Protein AF-A0A832ASM4-F1 (afdb_monomer)

Solvent-accessible surface area (backbone atoms only — not comparable to full-atom values): 17277 Å² total; per-residue (Å²): 100,72,57,59,66,62,54,60,55,55,74,68,44,86,86,55,75,56,69,40,54,32,30,61,63,38,35,29,60,51,46,75,25,48,75,79,38,67,73,68,56,90,50,78,46,63,30,40,65,42,74,64,80,66,56,66,64,59,47,57,61,57,50,71,78,51,63,38,71,30,27,31,39,40,32,56,84,53,60,71,47,55,46,52,45,30,73,70,28,25,38,29,44,35,23,17,58,56,43,77,75,55,69,67,53,55,55,46,14,65,73,45,54,18,21,30,33,39,21,70,41,48,63,69,60,43,57,58,29,48,65,66,17,41,52,65,77,82,61,39,54,88,78,64,52,70,45,58,69,87,62,55,68,71,64,51,48,55,51,17,71,71,26,95,74,35,35,28,39,29,21,40,99,87,70,48,82,72,49,72,48,40,54,67,54,63,71,68,57,73,59,57,76,44,70,40,70,66,49,45,36,65,88,83,47,64,90,62,57,89,68,34,42,52,49,34,36,39,23,30,66,77,89,46,73,65,78,69,97,58,88,52,50,77,49,73,47,94,40,31,22,41,39,33,54,53,44,47,52,30,57,76,68,71,50,81,66,54,51,68,56,21,49,50,35,35,47,43,30,33,57,58,9,66,63,63,33,76,93,35,42,38,73,61,40,54,55,38,34,52,53,25,23,55,70,52,72,51,61,59,69,64,48,40,52,53,53,51,58,63,73,77,105

Sequence (313 aa):
MLDIARKSISAIIPDIFRKIKTKISLISKSLDGKILNDPSGDEEFLANVILGTMDANSFLEEIQNFDPRNVI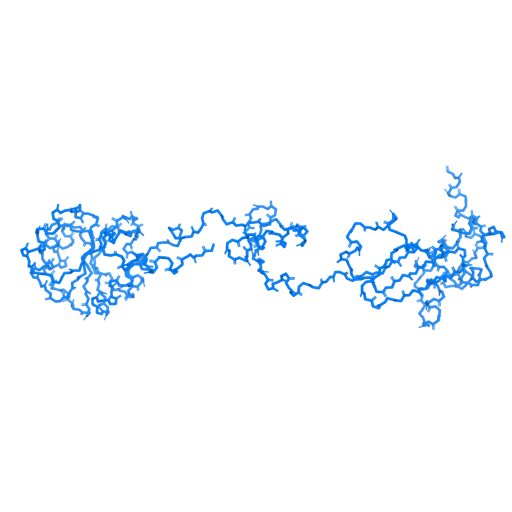LIVANRHDIQKKAVEIGIKCLIISNNAKPSKEIIDLAKKNQVAIILSLYGSFATAGLVEWSAPIFTIADKNPSVVQEGEFVKDITEKVYSSKNRAVIVLNPLGNIRGIITRTDIIKYSKRTVILIDHSDSVNAPEGIFDSEVLEIIDHHRLGDIKTSSLTRYRIEPFGATTTIIADELLTHNVTPDKKIALLLASGIIVNTLFLQPEKTSSYDIKMLEWLCSVANIDYQTFALQIKNIINT

Foldseek 3Di:
DFPVVVLVVVCPDPPPQLWFWFAPVLLCVLQVWDWLDALPPGDIATAGEEEPPDDLVVVVVVCVVDDQLRYEYEEEQPLSNLQVSLVSLHQEYEYECQRDHDPVSSVSNVVSNHIYIYGNHHRVVSSVSSSVRHDRVVRDDPDFAEDEPPDDLVVVCVSLVPGPQSKYFYAYPVRDTPGMDHPVNSVVDDFAEDEAFADQAPVPDDPCPQSHAYAEYQHADPHYDDDGPDDHHYHYDVALFSLLVVLVVCVVVVHDDALVSLLVSLLRLCVSQVNVDVVRHDPSSVVSNVVSCVNNVHDSNVVSVVSVVVVVD

Mean predicted aligned error: 9.13 Å

pLDDT: mean 91.28, std 8.78, range [49.53, 98.56]

Structure (mmCIF, N/CA/C/O backbone):
data_AF-A0A832ASM4-F1
#
_entry.id   AF-A0A832ASM4-F1
#
loop_
_atom_site.group_PDB
_atom_site.id
_atom_site.type_symbol
_atom_site.label_atom_id
_atom_site.label_alt_id
_atom_site.label_comp_id
_atom_site.label_asym_id
_atom_site.label_entity_id
_atom_site.label_seq_id
_atom_site.pdbx_PDB_ins_code
_atom_site.Cartn_x
_atom_site.Cartn_y
_atom_site.Cartn_z
_atom_site.occupancy
_atom_site.B_iso_or_equiv
_atom_site.auth_seq_id
_atom_site.auth_comp_id
_atom_site.auth_asym_id
_atom_site.auth_atom_id
_atom_site.pdbx_PDB_model_num
ATOM 1 N N . MET A 1 1 ? -0.577 1.574 12.029 1.00 54.62 1 MET A N 1
ATOM 2 C CA . MET A 1 1 ? -1.005 0.160 12.171 1.00 54.62 1 MET A CA 1
ATOM 3 C C . MET A 1 1 ? -1.530 -0.045 13.587 1.00 54.62 1 MET A C 1
ATOM 5 O O . MET A 1 1 ? -1.157 0.728 14.460 1.00 54.62 1 MET A O 1
ATOM 9 N N . LEU A 1 2 ? -2.440 -0.995 13.801 1.00 59.19 2 LEU A N 1
ATOM 10 C CA . LEU A 1 2 ? -3.100 -1.220 15.091 1.00 59.19 2 LEU A CA 1
ATOM 11 C C . LEU A 1 2 ? -2.244 -2.086 16.019 1.00 59.19 2 LEU A C 1
ATOM 13 O O . LEU A 1 2 ? -1.918 -3.214 15.665 1.00 59.19 2 LEU A O 1
ATOM 17 N N . ASP A 1 3 ? -1.942 -1.595 17.221 1.00 66.50 3 ASP A N 1
ATOM 18 C CA . ASP A 1 3 ? -1.272 -2.383 18.263 1.00 66.50 3 ASP A CA 1
ATOM 19 C C . ASP A 1 3 ? -2.307 -3.099 19.151 1.00 66.50 3 ASP A C 1
ATOM 21 O O . ASP A 1 3 ? -2.520 -2.790 20.327 1.00 66.50 3 ASP A O 1
ATOM 25 N N . ILE A 1 4 ? -3.018 -4.039 18.520 1.00 71.25 4 ILE A N 1
ATOM 26 C CA . ILE A 1 4 ? -4.065 -4.874 19.130 1.00 71.25 4 ILE A CA 1
ATOM 27 C C . ILE A 1 4 ? -3.496 -5.658 20.316 1.00 71.25 4 ILE A C 1
ATOM 29 O O . ILE A 1 4 ? -4.136 -5.745 21.359 1.00 71.25 4 ILE A O 1
ATOM 33 N N . ALA A 1 5 ? -2.277 -6.189 20.179 1.00 66.81 5 ALA A N 1
ATOM 34 C CA . ALA A 1 5 ? -1.618 -6.979 21.213 1.00 66.81 5 ALA A CA 1
ATOM 35 C C . ALA A 1 5 ? -1.365 -6.157 22.481 1.00 66.81 5 ALA A C 1
ATOM 37 O O . ALA A 1 5 ? -1.727 -6.590 23.575 1.00 66.81 5 ALA A O 1
ATOM 38 N N . ARG A 1 6 ? -0.820 -4.941 22.347 1.00 70.12 6 ARG A N 1
ATOM 39 C CA . ARG A 1 6 ? -0.628 -4.046 23.491 1.00 70.12 6 ARG A CA 1
ATOM 40 C C . ARG A 1 6 ? -1.949 -3.675 24.151 1.00 70.12 6 ARG A C 1
ATOM 42 O O . ARG A 1 6 ? -2.015 -3.681 25.378 1.00 70.12 6 ARG A O 1
ATOM 49 N N . LYS A 1 7 ? -3.002 -3.396 23.371 1.00 69.25 7 LYS A N 1
ATOM 50 C CA . LYS A 1 7 ? -4.337 -3.118 23.927 1.00 69.25 7 LYS A CA 1
ATOM 51 C C . LYS A 1 7 ? -4.873 -4.328 24.703 1.00 69.25 7 LYS A C 1
ATOM 53 O O . LYS A 1 7 ? -5.263 -4.156 25.856 1.00 69.25 7 LYS A O 1
ATOM 58 N N . SER A 1 8 ? -4.806 -5.533 24.137 1.00 68.12 8 SER A N 1
ATOM 59 C CA . SER A 1 8 ? -5.230 -6.774 24.803 1.00 68.12 8 SER A CA 1
ATOM 60 C C . SER A 1 8 ? -4.466 -7.041 26.102 1.00 68.12 8 SER A C 1
ATOM 62 O O . SER A 1 8 ? -5.080 -7.384 27.106 1.00 68.12 8 SER A O 1
ATOM 64 N N . ILE A 1 9 ? -3.144 -6.841 26.117 1.00 69.75 9 ILE A N 1
ATOM 65 C CA . ILE A 1 9 ? -2.315 -7.032 27.319 1.00 69.75 9 ILE A CA 1
ATOM 66 C C . ILE A 1 9 ? -2.630 -5.963 28.371 1.00 69.75 9 ILE A C 1
ATOM 68 O O . ILE A 1 9 ? -2.793 -6.286 29.545 1.00 69.75 9 ILE A O 1
ATOM 72 N N . SER A 1 10 ? -2.779 -4.698 27.962 1.00 63.47 10 SER A N 1
ATOM 73 C CA . SER A 1 10 ? -3.091 -3.596 28.882 1.00 63.47 10 SER A CA 1
ATOM 74 C C . SER A 1 10 ? -4.429 -3.771 29.607 1.00 63.47 10 SER A C 1
ATOM 76 O O . SER A 1 10 ? -4.556 -3.334 30.744 1.00 63.47 10 SER A O 1
ATOM 78 N N . ALA A 1 11 ? -5.399 -4.458 28.993 1.00 59.94 11 ALA A N 1
ATOM 79 C CA . ALA A 1 11 ? -6.714 -4.719 29.582 1.00 59.94 11 ALA A CA 1
ATOM 80 C C . ALA A 1 11 ? -6.700 -5.765 30.722 1.00 59.94 11 ALA A C 1
ATOM 82 O O . ALA A 1 11 ? -7.691 -5.913 31.447 1.00 59.94 11 ALA A O 1
ATOM 83 N N . ILE A 1 12 ? -5.593 -6.502 30.874 1.00 62.50 12 ILE A N 1
ATOM 84 C CA . ILE A 1 12 ? -5.402 -7.545 31.895 1.00 62.50 12 ILE A CA 1
ATOM 85 C C . ILE A 1 12 ? -4.632 -6.993 33.114 1.00 62.50 12 ILE A C 1
ATOM 87 O O . ILE A 1 12 ? -4.630 -7.625 34.167 1.00 62.50 12 ILE A O 1
ATOM 91 N N . ILE A 1 13 ? -4.013 -5.808 33.006 1.00 59.72 13 ILE A N 1
ATOM 92 C CA . ILE A 1 13 ? -3.219 -5.205 34.087 1.00 59.72 13 ILE A CA 1
ATOM 93 C C . ILE A 1 13 ? -4.159 -4.723 35.214 1.00 59.72 13 ILE A C 1
ATOM 95 O O . ILE A 1 13 ? -4.968 -3.829 34.962 1.00 59.72 13 ILE A O 1
ATOM 99 N N . PRO A 1 14 ? -4.056 -5.272 36.444 1.00 54.38 14 PRO A N 1
ATOM 100 C CA . PRO A 1 14 ? -5.037 -5.063 37.519 1.00 54.38 14 PRO A CA 1
ATOM 101 C C . PRO A 1 14 ? -5.216 -3.612 37.992 1.00 54.38 14 PRO A C 1
ATOM 103 O O . PRO A 1 14 ? -6.312 -3.245 38.402 1.00 54.38 14 PRO A O 1
ATOM 106 N N . ASP A 1 15 ? -4.169 -2.786 37.908 1.00 49.81 15 ASP A N 1
ATOM 107 C CA . ASP A 1 15 ? -4.140 -1.443 38.517 1.00 49.81 15 ASP A CA 1
ATOM 108 C C . ASP A 1 15 ? -4.535 -0.307 37.562 1.00 49.81 15 ASP A C 1
ATOM 110 O O . ASP A 1 15 ? -4.620 0.860 37.951 1.00 49.81 15 ASP A O 1
ATOM 114 N N . ILE A 1 16 ? -4.793 -0.627 36.293 1.00 49.53 16 ILE A N 1
ATOM 115 C CA . ILE A 1 16 ? -5.315 0.339 35.332 1.00 49.53 16 ILE A CA 1
ATOM 116 C C . ILE A 1 16 ? -6.822 0.135 35.313 1.00 49.53 16 ILE A C 1
ATOM 118 O O . ILE A 1 16 ? -7.324 -0.740 34.609 1.00 49.53 16 ILE A O 1
ATOM 122 N N . PHE A 1 17 ? -7.548 0.940 36.094 1.00 52.94 17 PHE A N 1
ATOM 123 C CA . PHE A 1 17 ? -8.999 1.073 35.959 1.00 52.94 17 PHE A CA 1
ATOM 124 C C . PHE A 1 17 ? -9.378 1.017 34.476 1.00 52.94 17 PHE A C 1
ATOM 126 O O . PHE A 1 17 ? -8.809 1.767 33.675 1.00 52.94 17 PHE A O 1
ATOM 133 N N . ARG A 1 18 ? -10.297 0.110 34.117 1.00 68.94 18 ARG A N 1
ATOM 134 C CA . ARG A 1 18 ? -10.734 -0.169 32.739 1.00 68.94 18 ARG A CA 1
ATOM 135 C C . ARG A 1 18 ? -11.488 1.021 32.159 1.00 68.94 18 ARG A C 1
ATOM 137 O O . ARG A 1 18 ? -12.715 1.030 32.073 1.00 68.94 18 ARG A O 1
ATOM 144 N N . LYS A 1 19 ? -10.720 2.061 31.837 1.00 83.00 19 LYS A N 1
ATOM 145 C CA . LYS A 1 19 ? -11.167 3.295 31.216 1.00 83.00 19 LYS A CA 1
ATOM 146 C C . LYS A 1 19 ? -11.187 3.095 29.715 1.00 83.00 19 LYS A C 1
ATOM 148 O O . LYS A 1 19 ? -10.136 2.985 29.082 1.00 83.00 19 LYS A O 1
ATOM 153 N N . ILE A 1 20 ? -12.382 3.076 29.141 1.00 88.25 20 ILE A N 1
ATOM 154 C CA . ILE A 1 20 ? -12.568 2.955 27.696 1.00 88.25 20 ILE A CA 1
ATOM 155 C C . ILE A 1 20 ? -13.325 4.163 27.168 1.00 88.25 20 ILE A C 1
ATOM 157 O O . ILE A 1 20 ? -14.354 4.552 27.708 1.00 88.25 20 ILE A O 1
ATOM 161 N N . LYS A 1 21 ? -12.817 4.781 26.102 1.00 91.12 21 LYS A N 1
ATOM 162 C CA . LYS A 1 21 ? -13.584 5.789 25.369 1.00 91.12 21 LYS A CA 1
ATOM 163 C C . LYS A 1 21 ? -14.513 5.052 24.410 1.00 91.12 21 LYS A C 1
ATOM 165 O O . LYS A 1 21 ? -14.013 4.292 23.590 1.00 91.12 21 LYS A O 1
ATOM 170 N N . THR A 1 22 ? -15.825 5.231 24.523 1.00 93.69 22 THR A N 1
ATOM 171 C CA . THR A 1 22 ? -16.811 4.448 23.757 1.00 93.69 22 THR A CA 1
ATOM 172 C C . THR A 1 22 ? -18.157 5.174 23.621 1.00 93.69 22 THR A C 1
ATOM 174 O O . THR A 1 22 ? -18.302 6.306 24.081 1.00 93.69 22 THR A O 1
ATOM 177 N N . LYS A 1 23 ? -19.124 4.521 22.965 1.00 94.88 23 LYS A N 1
ATOM 178 C CA . LYS A 1 23 ? -20.531 4.919 22.812 1.00 94.88 23 LYS A CA 1
ATOM 179 C C . LYS A 1 23 ? -21.439 3.729 23.128 1.00 94.88 23 LYS A C 1
ATOM 181 O O . LYS A 1 23 ? -21.046 2.583 22.904 1.00 94.88 23 LYS A O 1
ATOM 186 N N . ILE A 1 24 ? -22.677 3.983 23.557 1.00 95.62 24 ILE A N 1
ATOM 187 C CA . ILE A 1 24 ? -23.677 2.922 23.802 1.00 95.62 24 ILE A CA 1
ATOM 188 C C . ILE A 1 24 ? -23.917 2.083 22.537 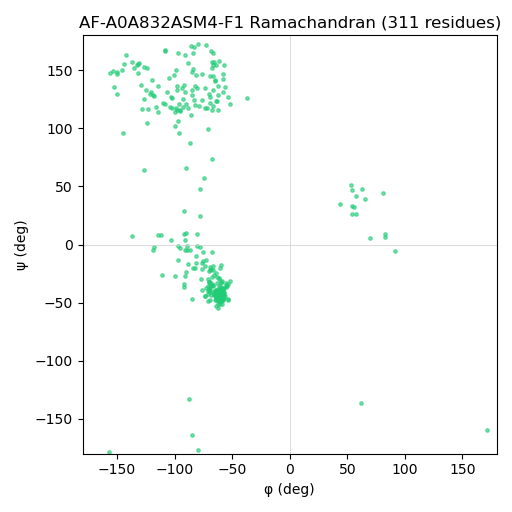1.00 95.62 24 ILE A C 1
ATOM 190 O O . ILE A 1 24 ? -23.937 0.853 22.605 1.00 95.62 24 ILE A O 1
ATOM 194 N N . SER A 1 25 ? -23.989 2.736 21.373 1.00 95.06 25 SER A N 1
ATOM 195 C CA . SER A 1 25 ? -24.128 2.098 20.058 1.00 95.06 25 SER A CA 1
ATOM 196 C C . SER A 1 25 ? -22.992 1.111 19.747 1.00 95.06 25 SER A C 1
ATOM 198 O O . SER A 1 25 ? -23.246 -0.011 19.301 1.00 95.06 25 SER A O 1
ATOM 200 N N . LEU A 1 26 ? -21.741 1.486 20.035 1.00 94.94 26 LEU A N 1
ATOM 201 C CA . LEU A 1 26 ? -20.568 0.630 19.832 1.00 94.94 26 LEU A CA 1
ATOM 202 C C . LEU A 1 26 ? -20.541 -0.544 20.808 1.00 94.94 26 LEU A C 1
ATOM 204 O O . LEU A 1 26 ? -20.259 -1.661 20.390 1.00 94.94 26 LEU A O 1
ATOM 208 N N . ILE A 1 27 ? -20.886 -0.318 22.079 1.00 95.44 27 ILE A N 1
ATOM 209 C CA . ILE A 1 27 ? -20.988 -1.396 23.072 1.00 95.44 27 ILE A CA 1
ATOM 210 C C . ILE A 1 27 ? -22.040 -2.416 22.640 1.00 95.44 27 ILE A C 1
ATOM 212 O O . ILE A 1 27 ? -21.771 -3.615 22.622 1.00 95.44 27 ILE A O 1
ATOM 216 N N . SER A 1 28 ? -23.227 -1.941 22.257 1.00 95.69 28 SER A N 1
ATOM 217 C CA . SER A 1 28 ? -24.306 -2.805 21.788 1.00 95.69 28 SER A CA 1
ATOM 218 C C . SER A 1 28 ? -23.872 -3.621 20.574 1.00 95.69 28 SER A C 1
ATOM 220 O O . SER A 1 28 ? -24.148 -4.815 20.525 1.00 95.69 28 SER A O 1
ATOM 222 N N . LYS A 1 29 ? -23.151 -3.008 19.627 1.00 95.19 29 LYS A N 1
ATOM 223 C CA . LYS A 1 29 ? -22.621 -3.696 18.447 1.00 95.19 29 LYS A CA 1
ATOM 224 C C . LYS A 1 29 ? -21.568 -4.747 18.808 1.00 95.19 29 LYS A C 1
ATOM 226 O O . LYS A 1 29 ? -21.624 -5.844 18.274 1.00 95.19 29 LYS A O 1
ATOM 231 N N . SER A 1 30 ? -20.643 -4.445 19.720 1.00 93.81 30 SER A N 1
ATOM 232 C CA . SER A 1 30 ? -19.622 -5.407 20.166 1.00 93.81 30 SER A CA 1
ATOM 233 C C . SER A 1 30 ? -20.207 -6.605 20.914 1.00 93.81 30 SER A C 1
ATOM 235 O O . SER A 1 30 ? -19.591 -7.665 20.949 1.00 93.81 30 SER A O 1
ATOM 237 N N . LEU A 1 31 ? -21.375 -6.435 21.533 1.00 94.94 31 LEU A N 1
ATOM 238 C CA . LEU A 1 31 ? -22.057 -7.471 22.305 1.00 94.94 31 LEU A CA 1
ATOM 239 C C . LEU A 1 31 ? -23.143 -8.214 21.526 1.00 94.94 31 LEU A C 1
ATOM 241 O O . LEU A 1 31 ? -23.810 -9.055 22.128 1.00 94.94 31 LEU A O 1
ATOM 245 N N . ASP A 1 32 ? -23.397 -7.856 20.262 1.00 93.75 32 ASP A N 1
ATOM 246 C CA . ASP A 1 32 ? -24.645 -8.211 19.564 1.00 93.75 32 ASP A CA 1
ATOM 247 C C . ASP A 1 32 ? -25.879 -8.002 20.471 1.00 93.75 32 ASP A C 1
ATOM 249 O O . ASP A 1 32 ? -26.838 -8.777 20.496 1.00 93.75 32 ASP A O 1
ATOM 253 N N . GLY A 1 33 ? -25.798 -6.967 21.310 1.00 94.31 33 GLY A N 1
ATOM 254 C CA . GLY A 1 33 ? -26.697 -6.729 22.422 1.00 94.31 33 GLY A CA 1
ATOM 255 C C . GLY A 1 33 ? -27.960 -6.015 21.972 1.00 94.31 33 GLY A C 1
ATOM 256 O O . GLY A 1 33 ? -27.953 -5.224 21.027 1.00 94.31 33 GLY A O 1
ATOM 257 N N . LYS A 1 34 ? -29.059 -6.252 22.688 1.00 96.81 34 LYS A N 1
ATOM 258 C CA . LYS A 1 34 ? -30.308 -5.518 22.484 1.00 96.81 34 LYS A CA 1
ATOM 259 C C . LYS A 1 34 ? -30.364 -4.319 23.423 1.00 96.81 34 LYS A C 1
ATOM 261 O O . LYS A 1 34 ? -30.434 -4.491 24.639 1.00 96.81 34 LYS A O 1
ATOM 266 N N . ILE A 1 35 ? -30.420 -3.116 22.862 1.00 96.94 35 ILE A N 1
ATOM 267 C CA . ILE A 1 35 ? -30.701 -1.895 23.624 1.00 96.94 35 ILE A CA 1
ATOM 268 C C . ILE A 1 35 ? -32.163 -1.927 24.085 1.00 96.94 35 ILE A C 1
ATOM 270 O O . ILE A 1 35 ? -33.082 -2.049 23.273 1.00 96.94 35 ILE A O 1
ATOM 274 N N . LEU A 1 36 ? -32.381 -1.845 25.396 1.00 96.25 36 LEU A N 1
ATOM 275 C CA . LEU A 1 36 ? -33.712 -1.751 26.008 1.00 96.25 36 LEU A CA 1
ATOM 276 C C . LEU A 1 36 ? -34.067 -0.309 26.386 1.00 96.25 36 LEU A C 1
ATOM 278 O O . LEU A 1 36 ? -35.246 0.041 26.421 1.00 96.25 36 LEU A O 1
ATOM 282 N N . ASN A 1 37 ? -33.051 0.510 26.657 1.00 95.81 37 ASN A N 1
ATOM 283 C CA . ASN A 1 37 ? -33.158 1.947 26.874 1.00 95.81 37 ASN A CA 1
ATOM 284 C C . ASN A 1 37 ? -31.833 2.605 26.470 1.00 95.81 37 ASN A C 1
ATOM 286 O O . ASN A 1 37 ? -30.779 2.099 26.847 1.00 95.81 37 ASN A O 1
ATOM 290 N N . ASP A 1 38 ? -31.874 3.716 25.742 1.00 93.88 38 ASP A N 1
ATOM 291 C CA . ASP A 1 38 ? -30.690 4.533 25.457 1.00 93.88 38 ASP A CA 1
ATOM 292 C C . ASP A 1 38 ? -31.083 6.016 25.423 1.00 93.88 38 ASP A C 1
ATOM 294 O O . ASP A 1 38 ? -31.578 6.506 24.408 1.00 93.88 38 ASP A O 1
ATOM 298 N N . PRO A 1 39 ? -30.905 6.727 26.545 1.00 88.88 39 PRO A N 1
ATOM 299 C CA . PRO A 1 39 ? -31.175 8.156 26.629 1.00 88.88 39 PRO A CA 1
ATOM 300 C C . PRO A 1 39 ? -30.026 9.015 26.088 1.00 88.88 39 PRO A C 1
ATOM 302 O O . PRO A 1 39 ? -30.215 10.205 25.859 1.00 88.88 39 PRO A O 1
ATOM 305 N N . SER A 1 40 ? -28.830 8.438 25.918 1.00 79.75 40 SER A N 1
ATOM 306 C CA . SER A 1 40 ? -27.618 9.173 25.531 1.00 79.75 40 SER A CA 1
ATOM 307 C C . SER A 1 40 ? -27.428 9.236 24.013 1.00 79.75 40 SER A C 1
ATOM 309 O O . SER A 1 40 ? -26.750 10.133 23.516 1.00 79.75 40 SER A O 1
ATOM 311 N N . GLY A 1 41 ? -28.011 8.297 23.267 1.00 83.31 41 GLY A N 1
ATOM 312 C CA . GLY A 1 41 ? -27.842 8.213 21.821 1.00 83.31 41 GLY A CA 1
ATOM 313 C C . GLY A 1 41 ? -26.379 7.977 21.434 1.00 83.31 41 GLY A C 1
ATOM 314 O O . GLY A 1 41 ? -25.678 7.165 22.039 1.00 83.31 41 GLY A O 1
ATOM 315 N N . ASP A 1 42 ? -25.891 8.698 20.420 1.00 82.19 42 ASP A N 1
ATOM 316 C CA . ASP A 1 42 ? -24.558 8.471 19.837 1.00 82.19 42 ASP A CA 1
ATOM 317 C C . ASP A 1 42 ? -23.432 9.326 20.470 1.00 82.19 42 ASP A C 1
ATOM 319 O O . ASP A 1 42 ? -22.441 9.663 19.814 1.00 82.19 42 ASP A O 1
ATOM 323 N N . GLU A 1 43 ? -23.577 9.684 21.749 1.00 91.62 43 GLU A N 1
ATOM 324 C CA . GLU A 1 43 ? -22.596 10.450 22.533 1.00 91.62 43 GLU A CA 1
ATOM 325 C C . GLU A 1 43 ? -21.368 9.600 22.929 1.00 91.62 43 GLU A C 1
ATOM 327 O O . GLU A 1 43 ? -21.498 8.470 23.408 1.00 91.62 43 GLU A O 1
ATOM 332 N N . GLU A 1 44 ? -20.158 10.155 22.764 1.00 92.81 44 GLU A N 1
ATOM 333 C CA . GLU A 1 44 ? -18.917 9.548 23.272 1.00 92.81 44 GLU A CA 1
ATOM 334 C C . GLU A 1 44 ? -18.701 9.860 24.753 1.00 92.81 44 GLU A C 1
ATOM 336 O O . GLU A 1 44 ? -18.796 11.010 25.171 1.00 92.81 44 GLU A O 1
ATOM 341 N N . PHE A 1 45 ? -18.290 8.860 25.530 1.00 93.19 45 PHE A N 1
ATOM 342 C CA . PHE A 1 45 ? -17.929 9.040 26.935 1.00 93.19 45 PHE A CA 1
ATOM 343 C C . PHE A 1 45 ? -16.733 8.170 27.331 1.00 93.19 45 PHE A C 1
ATOM 345 O O . PHE A 1 45 ? -16.354 7.232 26.624 1.00 93.19 45 PHE A O 1
ATOM 352 N N . LEU A 1 46 ? -16.114 8.511 28.464 1.00 92.06 46 LEU A N 1
ATOM 353 C CA . LEU A 1 46 ? -15.041 7.729 29.070 1.00 92.06 46 LEU A CA 1
ATOM 354 C C . LEU A 1 46 ? -15.641 6.837 30.157 1.00 92.06 46 LEU A C 1
ATOM 356 O O . LEU A 1 46 ? -16.015 7.321 31.219 1.00 92.06 46 LEU A O 1
ATOM 360 N N . ALA A 1 47 ? -15.740 5.545 29.884 1.00 91.88 47 ALA A N 1
ATOM 361 C CA . ALA A 1 47 ? -16.385 4.580 30.752 1.00 91.88 47 ALA A CA 1
ATOM 362 C C . ALA A 1 47 ? -15.408 3.927 31.730 1.00 91.88 47 ALA A C 1
ATOM 364 O O . ALA A 1 47 ? -14.348 3.489 31.302 1.00 91.88 47 ALA A O 1
ATOM 365 N N . ASN A 1 48 ? -15.801 3.769 32.990 1.00 91.06 48 ASN A N 1
ATOM 366 C CA . ASN A 1 48 ? -15.211 2.849 33.956 1.00 91.06 48 ASN A CA 1
ATOM 367 C C . ASN A 1 48 ? -16.086 1.591 33.994 1.00 91.06 48 ASN A C 1
ATOM 369 O O . ASN A 1 48 ? -17.273 1.673 34.320 1.00 91.06 48 ASN A O 1
ATOM 373 N N . VAL A 1 49 ? -15.519 0.443 33.630 1.00 91.31 49 VAL A N 1
ATOM 374 C CA . VAL A 1 49 ? -16.254 -0.829 33.594 1.00 91.31 49 VAL A CA 1
ATOM 375 C C . VAL A 1 49 ? -16.158 -1.535 34.946 1.00 91.31 49 VAL A C 1
ATOM 377 O O . VAL A 1 49 ? -15.061 -1.880 35.380 1.00 91.31 49 VAL A O 1
ATOM 380 N N . ILE A 1 50 ? -17.306 -1.796 35.574 1.00 90.88 50 ILE A N 1
ATOM 381 C CA . ILE A 1 50 ? -17.438 -2.508 36.852 1.00 90.88 50 ILE A CA 1
ATOM 382 C C . ILE A 1 50 ? -18.177 -3.832 36.623 1.00 90.88 50 ILE A C 1
ATOM 384 O O . ILE A 1 50 ? -19.185 -3.897 35.913 1.00 90.88 50 ILE A O 1
ATOM 388 N N . LEU A 1 51 ? -17.679 -4.905 37.238 1.00 91.19 51 LEU A N 1
ATOM 389 C CA . LEU A 1 51 ? -18.342 -6.208 37.272 1.00 91.19 51 LEU A CA 1
ATOM 390 C C . LEU A 1 51 ? -19.140 -6.336 38.575 1.00 91.19 51 LEU A C 1
ATOM 392 O O . LEU A 1 51 ? -18.568 -6.295 39.658 1.00 91.19 51 LEU A O 1
ATOM 396 N N . GLY A 1 52 ? -20.453 -6.547 38.481 1.00 90.62 52 GLY A N 1
ATOM 397 C CA . GLY A 1 52 ? -21.353 -6.719 39.628 1.00 90.62 52 GLY A CA 1
ATOM 398 C C . GLY A 1 52 ? -21.218 -8.085 40.310 1.00 90.62 52 GLY A C 1
ATOM 399 O O . GLY A 1 52 ? -22.188 -8.842 40.370 1.00 90.62 52 GLY A O 1
ATOM 400 N N . THR A 1 53 ? -20.013 -8.431 40.770 1.00 87.88 53 THR A N 1
ATOM 401 C CA . THR A 1 53 ? -19.696 -9.707 41.439 1.00 87.88 53 THR A CA 1
ATOM 402 C C . THR A 1 53 ? -19.843 -9.644 42.957 1.00 87.88 53 THR A C 1
ATOM 404 O O . THR A 1 53 ? -20.120 -10.667 43.576 1.00 87.88 53 THR A O 1
ATOM 407 N N . MET A 1 54 ? -19.675 -8.463 43.554 1.00 87.75 54 MET A N 1
ATOM 408 C CA . MET A 1 54 ? -19.807 -8.226 44.999 1.00 87.75 54 MET A CA 1
ATOM 409 C C . MET A 1 54 ? -21.256 -8.015 45.430 1.00 87.75 54 MET A C 1
ATOM 411 O O . MET A 1 54 ? -22.134 -7.899 44.581 1.00 87.75 54 MET A O 1
ATOM 415 N N . ASP A 1 55 ? -21.548 -7.991 46.732 1.00 91.94 55 ASP A N 1
ATOM 416 C CA . ASP A 1 55 ? -22.894 -7.696 47.222 1.00 91.94 55 ASP A CA 1
ATOM 417 C C . ASP A 1 55 ? -23.296 -6.217 47.075 1.00 91.94 55 ASP A C 1
ATOM 419 O O . ASP A 1 55 ? -22.510 -5.352 46.694 1.00 91.94 55 ASP A O 1
ATOM 423 N N . ALA A 1 56 ? -24.569 -5.931 47.344 1.00 90.62 56 ALA A N 1
ATOM 424 C CA . ALA A 1 56 ? -25.154 -4.623 47.103 1.00 90.62 56 ALA A CA 1
ATOM 425 C C . ALA A 1 56 ? -24.624 -3.516 48.030 1.00 90.62 56 ALA A C 1
ATOM 427 O O . ALA A 1 56 ? -24.851 -2.350 47.713 1.00 90.62 56 ALA A O 1
ATOM 428 N N . ASN A 1 57 ? -24.017 -3.834 49.178 1.00 90.88 57 ASN A N 1
ATOM 429 C CA . ASN A 1 57 ? -23.412 -2.833 50.059 1.00 90.88 57 ASN A CA 1
ATOM 430 C C . ASN A 1 57 ? -21.988 -2.530 49.601 1.00 90.88 57 ASN A C 1
ATOM 432 O O . ASN A 1 57 ? -21.673 -1.365 49.382 1.00 90.88 57 ASN A O 1
ATOM 436 N N . SER A 1 58 ? -21.189 -3.561 49.317 1.00 89.88 58 SER A N 1
ATOM 437 C CA . SER A 1 58 ? -19.854 -3.370 48.738 1.00 89.88 58 SER A CA 1
ATOM 438 C C . SER A 1 58 ? -19.897 -2.627 47.400 1.00 89.88 58 SER A C 1
ATOM 440 O O . SER A 1 58 ? -19.073 -1.750 47.168 1.00 89.88 58 SER A O 1
ATOM 442 N N . PHE A 1 59 ? -20.902 -2.882 46.551 1.00 90.62 59 PHE A N 1
ATOM 443 C CA . PHE A 1 59 ? -21.075 -2.126 45.304 1.00 90.62 59 PHE A CA 1
ATOM 444 C C . PHE A 1 59 ? -21.308 -0.624 45.551 1.00 90.62 59 PHE A C 1
ATOM 446 O O . PHE A 1 59 ? -20.798 0.208 44.803 1.00 90.62 59 PHE A O 1
ATOM 453 N N . LEU A 1 60 ? -22.063 -0.265 46.598 1.00 89.94 60 LEU A N 1
ATOM 454 C CA . LEU A 1 60 ? -22.295 1.138 46.961 1.00 89.94 60 LEU A CA 1
ATOM 455 C C . LEU A 1 60 ? -21.025 1.824 47.466 1.00 89.94 60 LEU A C 1
ATOM 457 O O . LEU A 1 60 ? -20.858 3.015 47.229 1.00 89.94 60 LEU A O 1
ATOM 461 N N . GLU A 1 61 ? -20.155 1.098 48.161 1.00 90.19 61 GLU A N 1
ATOM 462 C CA . GLU A 1 61 ? -18.853 1.611 48.591 1.00 90.19 61 GLU A CA 1
ATOM 463 C C . GLU A 1 61 ? -17.901 1.766 47.397 1.00 90.19 61 GLU A C 1
ATOM 465 O O . GLU A 1 61 ? -17.236 2.791 47.260 1.00 90.19 61 GLU A O 1
ATOM 470 N N . GLU A 1 62 ? -17.872 0.792 46.483 1.00 87.50 62 GLU A N 1
ATOM 471 C CA . GLU A 1 62 ? -17.006 0.832 45.302 1.00 87.50 62 GLU A CA 1
ATOM 472 C C . GLU A 1 62 ? -17.374 1.987 44.362 1.00 87.50 62 GLU A C 1
ATOM 474 O O . GLU A 1 62 ? -16.497 2.747 43.939 1.00 87.50 62 GLU A O 1
ATOM 479 N N . ILE A 1 63 ? -18.668 2.157 44.060 1.00 89.56 63 ILE A N 1
ATOM 480 C CA . ILE A 1 63 ? -19.135 3.158 43.094 1.00 89.56 63 ILE A CA 1
ATOM 481 C C . ILE A 1 63 ? -18.901 4.602 43.558 1.00 89.56 63 ILE A C 1
ATOM 483 O O . ILE A 1 63 ? -18.791 5.488 42.713 1.00 89.56 63 ILE A O 1
ATOM 487 N N . GLN A 1 64 ? -18.752 4.851 44.866 1.00 89.62 64 GLN A N 1
ATOM 488 C CA . GLN A 1 64 ? -18.418 6.178 45.408 1.00 89.62 64 GLN A CA 1
ATOM 489 C C . GLN A 1 64 ? -17.068 6.709 44.909 1.00 89.62 64 GLN A C 1
ATOM 491 O O . GLN A 1 64 ? -16.843 7.918 44.915 1.00 89.62 64 GLN A O 1
ATOM 496 N N . ASN A 1 65 ? -16.185 5.830 44.429 1.00 88.94 65 ASN A N 1
ATOM 497 C CA . ASN A 1 65 ? -14.886 6.213 43.879 1.00 88.94 65 ASN A CA 1
ATOM 498 C C . ASN A 1 65 ? -14.959 6.716 42.423 1.00 88.94 65 ASN A C 1
ATOM 500 O O . ASN A 1 65 ? -13.934 7.090 41.849 1.00 88.94 65 ASN A O 1
ATOM 504 N N . PHE A 1 66 ? -16.144 6.726 41.804 1.00 90.38 66 PHE A N 1
ATOM 505 C CA . PHE A 1 66 ? -16.337 7.070 40.396 1.00 90.38 66 PHE A CA 1
ATOM 506 C C . PHE A 1 66 ? -17.471 8.085 40.206 1.00 90.38 66 PHE A C 1
ATOM 508 O O . PHE A 1 66 ? -18.409 8.145 40.993 1.00 90.38 66 PHE A O 1
ATOM 515 N N . ASP A 1 67 ? -17.430 8.856 39.113 1.00 93.38 67 ASP A N 1
ATOM 516 C CA . ASP A 1 67 ? -18.613 9.591 38.638 1.00 93.38 67 ASP A CA 1
ATOM 517 C C . ASP A 1 67 ? -19.591 8.581 38.010 1.00 93.38 67 ASP A C 1
ATOM 519 O O . ASP A 1 67 ? -19.230 7.974 36.991 1.00 93.38 67 ASP A O 1
ATOM 523 N N . PRO A 1 68 ? -20.814 8.396 38.548 1.00 93.94 68 PRO A N 1
ATOM 524 C CA . PRO A 1 68 ? -21.782 7.436 38.018 1.00 93.94 68 PRO A CA 1
ATOM 525 C C . PRO A 1 68 ? -22.068 7.610 36.525 1.00 93.94 68 PRO A C 1
ATOM 527 O O . PRO A 1 68 ? -22.213 6.627 35.796 1.00 93.94 68 PRO A O 1
ATOM 530 N N . ARG A 1 69 ? -22.041 8.850 36.024 1.00 93.44 69 ARG A N 1
ATOM 531 C CA . ARG A 1 69 ? -22.294 9.171 34.607 1.00 93.44 69 ARG A CA 1
ATOM 532 C C . ARG A 1 69 ? -21.211 8.647 33.663 1.00 93.44 69 ARG A C 1
ATOM 534 O O . ARG A 1 69 ? -21.374 8.719 32.450 1.00 93.44 69 ARG A O 1
ATOM 541 N N . ASN A 1 70 ? -20.130 8.105 34.215 1.00 93.81 70 ASN A N 1
ATOM 542 C CA . ASN A 1 70 ? -19.046 7.442 33.507 1.00 93.81 70 ASN A CA 1
ATOM 543 C C . ASN A 1 70 ? -18.965 5.944 33.840 1.00 93.81 70 ASN A C 1
ATOM 545 O O . ASN A 1 70 ? -17.992 5.306 33.465 1.00 93.81 70 ASN A O 1
ATOM 549 N N . VAL A 1 71 ? -19.923 5.356 34.560 1.00 94.56 71 VAL A N 1
ATOM 550 C CA . VAL A 1 71 ? -19.870 3.942 34.970 1.00 94.56 71 VAL A CA 1
ATOM 551 C C . VAL A 1 71 ? -20.679 3.058 34.025 1.00 94.56 71 VAL A C 1
ATOM 553 O O . VAL A 1 71 ? -21.837 3.341 33.712 1.00 94.56 71 VAL A O 1
ATOM 556 N N . ILE A 1 72 ? -20.066 1.948 33.614 1.00 95.50 72 ILE A N 1
ATOM 557 C CA . ILE A 1 72 ? -20.743 0.807 33.000 1.00 95.50 72 ILE A CA 1
ATOM 558 C C . ILE A 1 72 ? -20.745 -0.326 34.017 1.00 95.50 72 ILE A C 1
ATOM 560 O O . ILE A 1 72 ? -19.679 -0.791 34.417 1.00 95.50 72 ILE A O 1
ATOM 564 N N . LEU A 1 73 ? -21.925 -0.808 34.394 1.00 95.94 73 LEU A N 1
ATOM 565 C CA . LEU A 1 73 ? -22.057 -1.978 35.255 1.00 95.94 73 LEU A CA 1
ATOM 566 C C . LEU A 1 73 ? -22.459 -3.200 34.431 1.00 95.94 73 LEU A C 1
ATOM 568 O O . LEU A 1 73 ? -23.481 -3.174 33.751 1.00 95.94 73 LEU A O 1
ATOM 572 N N . ILE A 1 74 ? -21.706 -4.291 34.554 1.00 96.06 74 ILE A N 1
ATOM 573 C CA . ILE A 1 74 ? -22.055 -5.595 33.980 1.00 96.06 74 ILE A CA 1
ATOM 574 C C . ILE A 1 74 ? -22.559 -6.504 35.098 1.00 96.06 74 ILE A C 1
ATOM 576 O O . ILE A 1 74 ? -21.810 -6.841 36.016 1.00 96.06 74 ILE A O 1
ATOM 580 N N . VAL A 1 75 ? -23.812 -6.946 35.017 1.00 95.81 75 VAL A N 1
ATOM 581 C CA . VAL A 1 75 ? -24.435 -7.799 36.040 1.00 95.81 75 VAL A CA 1
ATOM 582 C C . VAL A 1 75 ? -25.409 -8.793 35.406 1.00 95.81 75 VAL A C 1
ATOM 584 O O . VAL A 1 75 ? -25.990 -8.516 34.367 1.00 95.81 75 VAL A O 1
ATOM 587 N N . ALA A 1 76 ? -25.587 -9.971 36.006 1.00 94.62 76 ALA A N 1
ATOM 588 C CA . ALA A 1 76 ? -26.589 -10.944 35.563 1.00 94.62 76 ALA A CA 1
ATOM 589 C C . ALA A 1 76 ? -27.946 -10.660 36.243 1.00 94.62 76 ALA A C 1
ATOM 591 O O . ALA A 1 76 ? -28.381 -9.516 36.331 1.00 94.62 76 ALA A O 1
ATOM 592 N N . ASN A 1 77 ? -28.606 -11.678 36.789 1.00 92.44 77 ASN A N 1
ATOM 593 C CA . ASN A 1 77 ? -29.942 -11.631 37.397 1.00 92.44 77 ASN A CA 1
ATOM 594 C C . ASN A 1 77 ? -30.010 -11.043 38.828 1.00 92.44 77 ASN A C 1
ATOM 596 O O . ASN A 1 77 ? -30.935 -11.351 39.578 1.00 92.44 77 ASN A O 1
ATOM 600 N N . ARG A 1 78 ? -29.057 -10.195 39.233 1.00 93.50 78 ARG A N 1
ATOM 601 C CA . ARG A 1 78 ? -29.042 -9.572 40.569 1.00 93.50 78 ARG A CA 1
ATOM 602 C C . ARG A 1 78 ? -29.864 -8.288 40.614 1.00 93.50 78 ARG A C 1
ATOM 604 O O . ARG A 1 78 ? -29.348 -7.196 40.382 1.00 93.50 78 ARG A O 1
ATOM 611 N N . HIS A 1 79 ? -31.159 -8.431 40.886 1.00 93.81 79 HIS A N 1
ATOM 612 C CA . HIS A 1 79 ? -32.118 -7.321 40.851 1.00 93.81 79 HIS A CA 1
ATOM 613 C C . HIS A 1 79 ? -31.817 -6.217 41.879 1.00 93.81 79 HIS A C 1
ATOM 615 O O . HIS A 1 79 ? -32.049 -5.045 41.597 1.00 93.81 79 HIS A O 1
ATOM 621 N N . ASP A 1 80 ? -31.273 -6.579 43.042 1.00 94.19 80 ASP A N 1
ATOM 622 C CA . ASP A 1 80 ? -30.830 -5.657 44.094 1.00 94.19 80 ASP A CA 1
ATOM 623 C C . ASP A 1 80 ? -29.765 -4.674 43.582 1.00 94.19 80 ASP A C 1
ATOM 625 O O . ASP A 1 80 ? -29.888 -3.463 43.773 1.00 94.19 80 ASP A O 1
ATOM 629 N N . ILE A 1 81 ? -28.756 -5.186 42.873 1.00 95.06 81 ILE A N 1
ATOM 630 C CA . ILE A 1 81 ? -27.689 -4.373 42.280 1.00 95.06 81 ILE A CA 1
ATOM 631 C C . ILE A 1 81 ? -28.205 -3.606 41.064 1.00 95.06 81 ILE A C 1
ATOM 633 O O . ILE A 1 81 ? -27.928 -2.414 40.950 1.00 95.06 81 ILE A O 1
ATOM 637 N N . GLN A 1 82 ? -28.974 -4.253 40.177 1.00 96.25 82 GLN A N 1
ATOM 638 C CA . GLN A 1 82 ? -29.572 -3.579 39.017 1.00 96.25 82 GLN A CA 1
ATOM 639 C C . GLN A 1 82 ? -30.368 -2.343 39.453 1.00 96.25 82 GLN A C 1
ATOM 641 O O . GLN A 1 82 ? -30.178 -1.266 38.894 1.00 96.25 82 GLN A O 1
ATOM 646 N N . LYS A 1 83 ? -31.218 -2.480 40.480 1.00 96.44 83 LYS A N 1
ATOM 647 C CA . LYS A 1 83 ? -32.038 -1.383 41.002 1.00 96.44 83 LYS A CA 1
ATOM 648 C C . LYS A 1 83 ? -31.178 -0.250 41.551 1.00 96.44 83 LYS A C 1
ATOM 650 O O . LYS A 1 83 ? -31.300 0.871 41.066 1.00 96.44 83 LYS A O 1
ATOM 655 N N . LYS A 1 84 ? -30.262 -0.549 42.480 1.00 95.50 84 LYS A N 1
ATOM 656 C CA . LYS A 1 84 ? -29.362 0.459 43.068 1.00 95.50 84 LYS A CA 1
ATOM 657 C C . LYS A 1 84 ? -28.546 1.190 42.002 1.00 95.50 84 LYS A C 1
ATOM 659 O O . LYS A 1 84 ? -28.448 2.409 42.034 1.00 95.50 84 LYS A O 1
ATOM 664 N N . ALA A 1 85 ? -27.991 0.468 41.032 1.00 96.06 85 ALA A N 1
ATOM 665 C CA . ALA A 1 85 ? -27.202 1.060 39.956 1.00 96.06 85 ALA A CA 1
ATOM 666 C C . ALA A 1 85 ? -28.018 2.058 39.117 1.00 96.06 85 ALA A C 1
ATOM 668 O O . ALA A 1 85 ? -27.539 3.144 38.789 1.00 96.06 85 ALA A O 1
ATOM 669 N N . VAL A 1 86 ? -29.272 1.715 38.811 1.00 97.12 86 VAL A N 1
ATOM 670 C CA . VAL A 1 86 ? -30.180 2.604 38.083 1.00 97.12 86 VAL A CA 1
ATOM 671 C C . VAL A 1 86 ? -30.627 3.794 38.944 1.00 97.12 86 VAL A C 1
ATOM 673 O O . VAL A 1 86 ? -30.764 4.898 38.424 1.00 97.12 86 VAL A O 1
ATOM 676 N N . GLU A 1 87 ? -30.834 3.613 40.251 1.00 96.44 87 GLU A N 1
ATOM 677 C CA . GLU A 1 87 ? -31.154 4.699 41.198 1.00 96.44 87 GLU A CA 1
ATOM 678 C C . GLU A 1 87 ? -30.017 5.717 41.326 1.00 96.44 87 GLU A C 1
ATOM 680 O O . GLU A 1 87 ? -30.273 6.917 41.362 1.00 96.44 87 GLU A O 1
ATOM 685 N N . ILE A 1 88 ? -28.770 5.241 41.331 1.00 95.69 88 ILE A N 1
ATOM 686 C CA . ILE A 1 88 ? -27.560 6.075 41.370 1.00 95.69 88 ILE A CA 1
ATOM 687 C C . ILE A 1 88 ? -27.364 6.858 40.059 1.00 95.69 88 ILE A C 1
ATOM 689 O O . ILE A 1 88 ? -26.684 7.882 40.051 1.00 95.69 88 ILE A O 1
ATOM 693 N N . GLY A 1 89 ? -27.966 6.405 38.955 1.00 95.94 89 GLY A N 1
ATOM 694 C CA . GLY A 1 89 ? -27.866 7.074 37.659 1.00 95.94 89 GLY A CA 1
ATOM 695 C C . GLY A 1 89 ? -26.568 6.754 36.918 1.00 95.94 89 GLY A C 1
ATOM 696 O O . GLY A 1 89 ? -25.922 7.657 36.382 1.00 95.94 89 GLY A O 1
ATOM 697 N N . ILE A 1 90 ? -26.154 5.479 36.900 1.00 96.50 90 ILE A N 1
ATOM 698 C CA . ILE A 1 90 ? -24.994 5.072 36.096 1.00 96.50 90 ILE A CA 1
ATOM 699 C C . ILE A 1 90 ? -25.205 5.321 34.595 1.00 96.50 90 ILE A C 1
ATOM 701 O O . ILE A 1 90 ? -26.335 5.348 34.115 1.00 96.50 90 ILE A O 1
ATOM 705 N N . LYS A 1 91 ? -24.128 5.429 33.810 1.00 96.31 91 LYS A N 1
ATOM 706 C CA . LYS A 1 91 ? -24.255 5.637 32.355 1.00 96.31 91 LYS A CA 1
ATOM 707 C C . LYS A 1 91 ? -24.944 4.468 31.655 1.00 96.31 91 LYS A C 1
ATOM 709 O O . LYS A 1 91 ? -25.811 4.686 30.810 1.00 96.31 91 LYS A O 1
ATOM 714 N N . CYS A 1 92 ? -24.548 3.234 31.976 1.00 97.12 92 CYS A N 1
ATOM 715 C CA . CYS A 1 92 ? -25.069 2.042 31.307 1.00 97.12 92 CYS A CA 1
ATOM 716 C C . CYS A 1 92 ? -25.084 0.805 32.209 1.00 97.12 92 CYS A C 1
ATOM 718 O O . CYS A 1 92 ? -24.062 0.417 32.776 1.00 97.12 92 CYS A O 1
ATOM 720 N N . LEU A 1 93 ? -26.236 0.144 32.267 1.00 97.62 93 LEU A N 1
ATOM 721 C CA . LEU A 1 93 ? -26.423 -1.176 32.847 1.00 97.62 93 LEU A CA 1
ATOM 722 C C . LEU A 1 93 ? -26.409 -2.234 31.734 1.00 97.62 93 LEU A C 1
ATOM 724 O O . LEU A 1 93 ? -27.305 -2.285 30.891 1.00 97.62 93 LEU A O 1
ATOM 728 N N . ILE A 1 94 ? -25.418 -3.118 31.754 1.00 97.88 94 ILE A N 1
ATOM 729 C CA . ILE A 1 94 ? -25.323 -4.255 30.840 1.00 97.88 94 ILE A CA 1
ATOM 730 C C . ILE A 1 94 ? -25.757 -5.510 31.582 1.00 97.88 94 ILE A C 1
ATOM 732 O O . ILE A 1 94 ? -25.117 -5.931 32.548 1.00 97.88 94 ILE A O 1
ATOM 736 N N . ILE A 1 95 ? -26.833 -6.126 31.103 1.00 97.31 95 ILE A N 1
ATOM 737 C CA . ILE A 1 95 ? -27.381 -7.333 31.704 1.00 97.31 95 ILE A CA 1
ATOM 738 C C . ILE A 1 95 ? -26.916 -8.553 30.916 1.00 97.31 95 ILE A C 1
ATOM 740 O O . ILE A 1 95 ? -27.251 -8.704 29.741 1.00 97.31 95 ILE A O 1
ATOM 744 N N . SER A 1 96 ? -26.109 -9.402 31.552 1.00 95.56 96 SER A N 1
ATOM 745 C CA . SER A 1 96 ? -25.495 -10.581 30.931 1.00 95.56 96 SER A CA 1
ATOM 746 C C . SER A 1 96 ? -26.406 -11.818 30.964 1.00 95.56 96 SER A C 1
ATOM 748 O O . SER A 1 96 ? -27.452 -11.832 31.619 1.00 95.56 96 SER A O 1
ATOM 750 N N . ASN A 1 97 ? -26.006 -12.883 30.256 1.00 94.00 97 ASN A N 1
ATOM 751 C CA . ASN A 1 97 ? -26.702 -14.179 30.188 1.00 94.00 97 ASN A CA 1
ATOM 752 C C . ASN A 1 97 ? -28.160 -14.103 29.697 1.00 94.00 97 ASN A C 1
ATOM 754 O O . ASN A 1 97 ? -28.976 -14.952 30.057 1.00 94.00 97 ASN A O 1
ATOM 758 N N . ASN A 1 98 ? -28.519 -13.088 28.905 1.00 93.25 98 ASN A N 1
ATOM 759 C CA . ASN A 1 98 ? -29.894 -12.853 28.459 1.00 93.25 98 ASN A CA 1
ATOM 760 C C . ASN A 1 98 ? -30.911 -12.775 29.623 1.00 93.25 98 ASN A C 1
ATOM 762 O O . ASN A 1 98 ? -32.098 -13.073 29.452 1.00 93.25 98 ASN A O 1
ATOM 766 N N . ALA A 1 99 ? -30.461 -12.392 30.824 1.00 93.12 99 ALA A N 1
ATOM 767 C CA . ALA A 1 99 ? -31.325 -12.252 31.987 1.00 93.12 99 ALA A CA 1
ATOM 768 C C . ALA A 1 99 ? -32.224 -11.023 31.798 1.00 93.12 99 ALA A C 1
ATOM 770 O O . ALA A 1 99 ? -31.800 -9.888 31.973 1.00 93.12 99 ALA A O 1
ATOM 771 N N . LYS A 1 100 ? -33.477 -11.225 31.384 1.00 93.25 100 LYS A N 1
ATOM 772 C CA . LYS A 1 100 ? -34.380 -10.104 31.091 1.00 93.25 100 LYS A CA 1
ATOM 773 C C . LYS A 1 100 ? -34.663 -9.295 32.370 1.00 93.25 100 LYS A C 1
ATOM 775 O O . LYS A 1 100 ? -35.163 -9.886 33.328 1.00 93.25 100 LYS A O 1
ATOM 780 N N . PRO A 1 101 ? -34.401 -7.972 32.396 1.00 93.94 101 PRO A N 1
ATOM 781 C CA . PRO A 1 101 ? -34.759 -7.138 33.540 1.00 93.94 101 PRO A CA 1
ATOM 782 C C . PRO A 1 101 ? -36.275 -7.080 33.730 1.00 93.94 101 PRO A C 1
ATOM 784 O O . PRO A 1 101 ? -37.047 -7.215 32.775 1.00 93.94 101 PRO A O 1
ATOM 787 N N . SER A 1 102 ? -36.706 -6.823 34.965 1.00 95.56 102 SER A N 1
ATOM 788 C CA . SER A 1 102 ? -38.111 -6.537 35.251 1.00 95.56 102 SER A CA 1
ATOM 789 C C . SER A 1 102 ? -38.544 -5.212 34.605 1.00 95.56 102 SER A C 1
ATOM 791 O O . SER A 1 102 ? -37.726 -4.328 34.341 1.00 95.56 102 SER A O 1
ATOM 793 N N . LYS A 1 103 ? -39.855 -5.045 34.372 1.00 95.38 103 LYS A N 1
ATOM 794 C CA . LYS A 1 103 ? -40.409 -3.771 33.874 1.00 95.38 103 LYS A CA 1
ATOM 795 C C . LYS A 1 103 ? -40.071 -2.601 34.801 1.00 95.38 103 LYS A C 1
ATOM 797 O O . LYS A 1 103 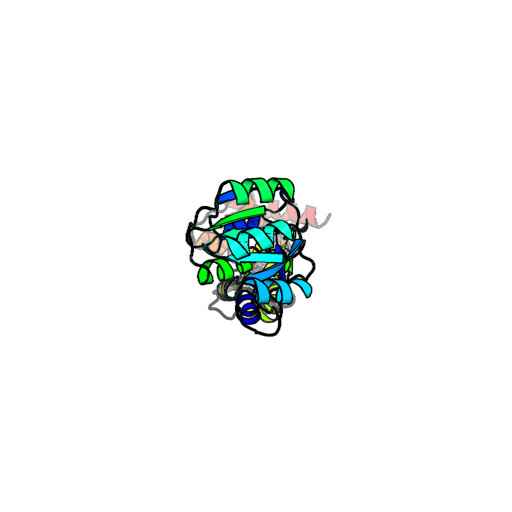? -39.726 -1.537 34.308 1.00 95.38 103 LYS A O 1
ATOM 802 N N . GLU A 1 104 ? -40.077 -2.839 36.114 1.00 96.38 104 GLU A N 1
ATOM 803 C CA . GLU A 1 104 ? -39.684 -1.854 37.128 1.00 96.38 104 GLU A CA 1
ATOM 804 C C . GLU A 1 104 ? -38.284 -1.284 36.856 1.00 96.38 104 GLU A C 1
ATOM 806 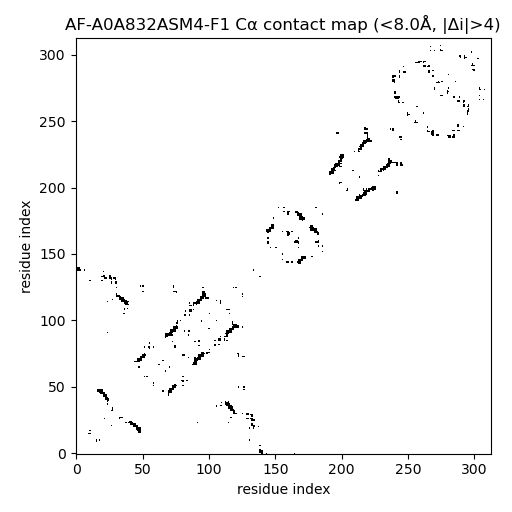O O . GLU A 1 104 ? -38.118 -0.069 36.851 1.00 96.38 104 GLU A O 1
ATOM 811 N N . ILE A 1 105 ? -37.294 -2.135 36.554 1.00 96.69 105 ILE A N 1
ATOM 812 C CA . ILE A 1 105 ? -35.923 -1.697 36.242 1.00 96.69 105 ILE A CA 1
ATOM 813 C C . ILE A 1 105 ? -35.877 -0.879 34.948 1.00 96.69 105 ILE A C 1
ATOM 815 O O . ILE A 1 105 ? -35.201 0.146 34.894 1.00 96.69 105 ILE A O 1
ATOM 819 N N . ILE A 1 106 ? -36.605 -1.303 33.911 1.00 96.81 106 ILE A N 1
ATOM 820 C CA . ILE A 1 106 ? -36.650 -0.588 32.625 1.00 96.81 106 ILE A CA 1
ATOM 821 C C . ILE A 1 106 ? -37.276 0.801 32.798 1.00 96.81 106 ILE A C 1
ATOM 823 O O . ILE A 1 106 ? -36.753 1.786 32.276 1.00 96.81 106 ILE A O 1
ATOM 827 N N . ASP A 1 107 ? -38.384 0.895 33.530 1.00 97.19 107 ASP A N 1
ATOM 828 C CA . ASP A 1 107 ? -39.090 2.158 33.749 1.00 97.19 107 ASP A CA 1
ATOM 829 C C . ASP A 1 107 ? -38.286 3.099 34.657 1.00 97.19 107 ASP A C 1
ATOM 831 O O . ASP A 1 107 ? -38.196 4.300 34.388 1.00 97.19 107 ASP A O 1
ATOM 835 N N . LEU A 1 108 ? -37.614 2.552 35.674 1.00 97.25 108 LEU A N 1
ATOM 836 C CA . LEU A 1 108 ? -36.685 3.301 36.516 1.00 97.25 108 LEU A CA 1
ATOM 837 C C . LEU A 1 108 ? -35.497 3.839 35.706 1.00 97.25 108 LEU A C 1
ATOM 839 O O . LEU A 1 108 ? -35.097 4.986 35.890 1.00 97.25 108 LEU A O 1
ATOM 843 N N . ALA A 1 109 ? -34.984 3.058 34.754 1.00 97.19 109 ALA A N 1
ATOM 844 C CA . ALA A 1 109 ? -33.884 3.476 33.890 1.00 97.19 109 ALA A CA 1
ATOM 845 C C . ALA A 1 109 ? -34.278 4.575 32.906 1.00 97.19 109 ALA A C 1
ATOM 847 O O . ALA A 1 109 ? -33.495 5.497 32.683 1.00 97.19 109 ALA A O 1
ATOM 848 N N . LYS A 1 110 ? -35.509 4.547 32.384 1.00 96.69 110 LYS A N 1
ATOM 849 C CA . LYS A 1 110 ? -36.059 5.669 31.609 1.00 96.69 110 LYS A CA 1
ATOM 850 C C . LYS A 1 110 ? -36.144 6.939 32.451 1.00 96.69 110 LYS A C 1
ATOM 852 O O . LYS A 1 110 ? -35.764 8.006 31.981 1.00 96.69 110 LYS A O 1
ATOM 857 N N . LYS A 1 111 ? -36.614 6.828 33.698 1.00 96.88 111 LYS A N 1
ATOM 858 C CA . LYS A 1 111 ? -36.735 7.969 34.615 1.00 96.88 111 LYS A CA 1
ATOM 859 C C . LYS A 1 111 ? -35.372 8.574 34.963 1.00 96.88 111 LYS A C 1
ATOM 861 O O . LYS A 1 111 ? -35.224 9.790 34.908 1.00 96.88 111 LYS A O 1
ATOM 866 N N . ASN A 1 112 ? -34.388 7.732 35.272 1.00 96.44 112 ASN A N 1
ATOM 867 C CA . ASN A 1 112 ? -33.061 8.156 35.725 1.00 96.44 112 ASN A CA 1
ATOM 868 C C . ASN A 1 112 ? -32.037 8.319 34.591 1.00 96.44 112 ASN A C 1
ATOM 870 O O . ASN A 1 112 ? -30.861 8.527 34.868 1.00 96.44 112 ASN A O 1
ATOM 874 N N . GLN A 1 113 ? -32.466 8.243 33.326 1.00 95.69 113 GLN A N 1
ATOM 875 C CA . GLN A 1 113 ? -31.605 8.416 32.150 1.00 95.69 113 GLN A CA 1
ATOM 876 C C . GLN A 1 113 ? -30.417 7.427 32.103 1.00 95.69 113 GLN A C 1
ATOM 878 O O . GLN A 1 113 ? -29.308 7.782 31.711 1.00 95.69 113 GLN A O 1
ATOM 883 N N . VAL A 1 114 ? -30.666 6.158 32.442 1.00 97.44 114 VAL A N 1
ATOM 884 C CA . VAL A 1 114 ? -29.662 5.078 32.443 1.00 97.44 114 VAL A CA 1
ATOM 885 C C . VAL A 1 114 ? -29.838 4.202 31.203 1.00 97.44 114 VAL A C 1
ATOM 887 O O . VAL A 1 114 ? -30.928 3.673 30.972 1.00 97.44 114 VAL A O 1
ATOM 890 N N . ALA A 1 115 ? -28.787 3.999 30.405 1.00 97.56 115 ALA A N 1
ATOM 891 C CA . ALA A 1 115 ? -28.859 3.063 29.282 1.00 97.56 115 ALA A CA 1
ATOM 892 C C . ALA A 1 115 ? -28.952 1.609 29.781 1.00 97.56 115 ALA A C 1
ATOM 894 O O . ALA A 1 115 ? -28.343 1.255 30.789 1.00 97.56 115 ALA A O 1
ATOM 895 N N . ILE A 1 116 ? -29.694 0.753 29.074 1.00 97.81 116 ILE A N 1
ATOM 896 C CA . ILE A 1 116 ? -29.754 -0.689 29.345 1.00 97.81 116 ILE A CA 1
ATOM 897 C C . ILE A 1 116 ? -29.437 -1.462 28.069 1.00 97.81 116 ILE A C 1
ATOM 899 O O . ILE A 1 116 ? -30.142 -1.322 27.066 1.00 97.81 116 ILE A O 1
ATOM 903 N N . ILE A 1 117 ? -28.442 -2.347 28.145 1.00 97.69 117 ILE A N 1
ATOM 904 C CA . ILE A 1 117 ? -28.090 -3.295 27.082 1.00 97.69 117 ILE A CA 1
ATOM 905 C C . ILE A 1 117 ? -28.277 -4.719 27.605 1.00 97.69 117 ILE A C 1
ATOM 907 O O . ILE A 1 117 ? -27.734 -5.087 28.643 1.00 97.69 117 ILE A O 1
ATOM 911 N N . LEU A 1 118 ? -29.018 -5.542 26.870 1.00 97.75 118 LEU A N 1
ATOM 912 C CA . LEU A 1 118 ? -29.145 -6.972 27.130 1.00 97.75 118 LEU A CA 1
ATOM 913 C C . LEU A 1 118 ? -28.134 -7.740 26.269 1.00 97.75 118 LEU A C 1
ATOM 915 O O . LEU A 1 118 ? -28.244 -7.733 25.044 1.00 97.75 118 LEU A O 1
ATOM 919 N N . SER A 1 119 ? -27.171 -8.398 26.911 1.00 96.62 119 SER A N 1
ATOM 920 C CA . SER A 1 119 ? -26.152 -9.245 26.281 1.00 96.62 119 SER A CA 1
ATOM 921 C C 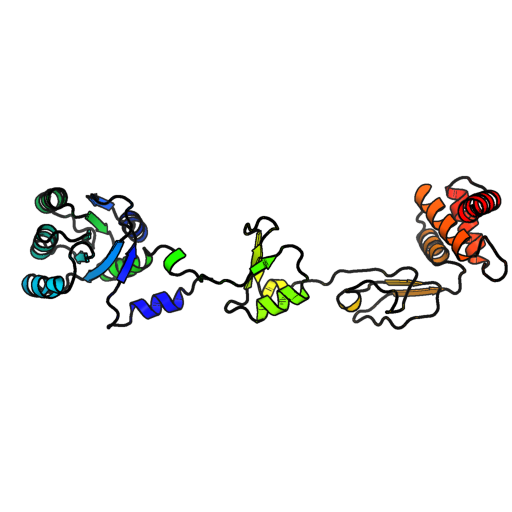. SER A 1 119 ? -26.564 -10.715 26.354 1.00 96.62 119 SER A C 1
ATOM 923 O O . SER A 1 119 ? -27.007 -11.193 27.402 1.00 96.62 119 SER A O 1
ATOM 925 N N . LEU A 1 120 ? -26.386 -11.458 25.258 1.00 94.06 120 LEU A N 1
ATOM 926 C CA . LEU A 1 120 ? -26.583 -12.914 25.239 1.00 94.06 120 LEU A CA 1
ATOM 927 C C . LEU A 1 120 ? -25.416 -13.672 25.890 1.00 94.06 120 LEU A C 1
ATOM 929 O O . LEU A 1 120 ? -25.554 -14.843 26.238 1.00 94.06 120 LEU A O 1
ATOM 933 N N . TYR A 1 121 ? -24.278 -13.004 26.074 1.00 95.31 121 TYR A N 1
ATOM 934 C CA . TYR A 1 121 ? -23.050 -13.596 26.583 1.00 95.31 121 TYR A CA 1
ATOM 935 C C . TYR A 1 121 ? -22.979 -13.557 28.115 1.00 95.31 121 TYR A C 1
ATOM 937 O O . TYR A 1 121 ? -23.563 -12.687 28.766 1.00 95.31 121 TYR A O 1
ATOM 945 N N . GLY A 1 122 ? -22.197 -14.463 28.707 1.00 93.94 122 GLY A N 1
ATOM 946 C CA . GLY A 1 122 ? -21.881 -14.418 30.138 1.00 93.94 122 GLY A CA 1
ATOM 947 C C . GLY A 1 122 ? -21.035 -13.211 30.535 1.00 93.94 122 GLY A C 1
ATOM 948 O O . GLY A 1 122 ? -20.454 -12.536 29.684 1.00 93.94 122 GLY A O 1
ATOM 949 N N . SER A 1 123 ? -20.958 -12.924 31.839 1.00 90.62 123 SER A N 1
ATOM 950 C CA . SER A 1 123 ? -20.314 -11.704 32.357 1.00 90.62 123 SER A CA 1
ATOM 951 C C . SER A 1 123 ? -18.840 -11.573 31.955 1.00 90.62 123 SER A C 1
ATOM 953 O O . SER A 1 123 ? -18.404 -10.475 31.626 1.00 90.62 123 SER A O 1
ATOM 955 N N . PHE A 1 124 ? -18.089 -12.681 31.913 1.00 89.75 124 PHE A N 1
ATOM 956 C CA . PHE A 1 124 ? -16.685 -12.680 31.481 1.00 89.75 124 PHE A CA 1
ATOM 957 C C . PHE A 1 124 ? -16.531 -12.266 30.010 1.00 89.75 124 PHE A C 1
ATOM 959 O O . PHE A 1 124 ? -15.810 -11.320 29.701 1.00 89.75 124 PHE A O 1
ATOM 966 N N . ALA A 1 125 ? -17.259 -12.933 29.109 1.00 91.62 125 ALA A N 1
ATOM 967 C CA . ALA A 1 125 ? -17.244 -12.616 27.682 1.00 91.62 125 ALA A CA 1
ATOM 968 C C . ALA A 1 125 ? -17.772 -11.199 27.410 1.00 91.62 125 ALA A C 1
ATOM 970 O O . ALA A 1 125 ? -17.176 -10.458 26.635 1.00 91.62 125 ALA A O 1
ATOM 971 N N . THR A 1 126 ? -18.835 -10.793 28.113 1.00 93.94 126 THR A N 1
ATOM 972 C CA . THR A 1 126 ? -19.391 -9.435 28.040 1.00 93.94 126 THR A CA 1
ATOM 973 C C . THR A 1 126 ? -18.339 -8.391 28.410 1.00 93.94 126 THR A C 1
ATOM 975 O O . THR A 1 126 ? -18.141 -7.443 27.660 1.00 93.94 126 THR A O 1
ATOM 978 N N . ALA A 1 127 ? -17.607 -8.576 29.513 1.00 90.56 127 ALA A N 1
ATOM 979 C CA . ALA A 1 127 ? -16.547 -7.649 29.906 1.00 90.56 127 ALA A CA 1
ATOM 980 C C . ALA A 1 127 ? -15.425 -7.558 28.865 1.00 90.56 127 ALA A C 1
ATOM 982 O O . ALA A 1 127 ? -14.979 -6.458 28.549 1.00 90.56 127 ALA A O 1
ATOM 983 N N . GLY A 1 128 ? -15.013 -8.692 28.289 1.00 88.25 128 GLY A N 1
ATOM 984 C CA . GLY A 1 128 ? -14.025 -8.712 27.211 1.00 88.25 128 GLY A CA 1
ATOM 985 C C . GLY A 1 128 ? -14.495 -7.954 25.967 1.00 88.25 128 GLY A C 1
ATOM 986 O O . GLY A 1 128 ? -13.753 -7.144 25.428 1.00 88.25 128 GLY A O 1
ATOM 987 N N . LEU A 1 129 ? -15.734 -8.170 25.523 1.00 91.56 129 LEU A N 1
ATOM 988 C CA . LEU A 1 129 ? -16.298 -7.528 24.328 1.00 91.56 129 LEU A CA 1
ATOM 989 C C . LEU A 1 129 ? -16.569 -6.029 24.510 1.00 91.56 129 LEU A C 1
ATOM 991 O O . LEU A 1 129 ? -16.405 -5.259 23.564 1.00 91.56 129 LEU A O 1
ATOM 995 N N . VAL A 1 130 ? -16.925 -5.594 25.722 1.00 92.31 130 VAL A N 1
ATOM 996 C CA . VAL A 1 130 ? -17.066 -4.167 26.050 1.00 92.31 130 VAL A CA 1
ATOM 997 C C . VAL A 1 130 ? -15.745 -3.423 25.823 1.00 92.31 130 VAL A C 1
ATOM 999 O O . VAL A 1 130 ? -15.769 -2.332 25.259 1.00 92.31 130 VAL A O 1
ATOM 1002 N N . GLU A 1 131 ? -14.590 -4.014 26.142 1.00 85.88 131 GLU A N 1
ATOM 1003 C CA . GLU A 1 131 ? -13.276 -3.408 25.846 1.00 85.88 131 GLU A CA 1
ATOM 1004 C C . GLU A 1 131 ? -13.049 -3.166 24.345 1.00 85.88 131 GLU A C 1
ATOM 1006 O O . GLU A 1 131 ? -12.432 -2.171 23.955 1.00 85.88 131 GLU A O 1
ATOM 1011 N N . TRP A 1 132 ? -13.593 -4.033 23.486 1.00 87.50 132 TRP A N 1
ATOM 1012 C CA . TRP A 1 132 ? -13.505 -3.909 22.026 1.00 87.50 132 TRP A CA 1
ATOM 1013 C C . TRP A 1 132 ? -14.477 -2.885 21.433 1.00 87.50 132 TRP A C 1
ATOM 1015 O O . TRP A 1 132 ? -14.450 -2.645 20.229 1.00 87.50 132 TRP A O 1
ATOM 1025 N N . SER A 1 133 ? -15.321 -2.250 22.251 1.00 91.75 133 SER A N 1
ATOM 1026 C CA . SER A 1 133 ? -16.183 -1.144 21.804 1.00 91.75 133 SER A CA 1
ATOM 1027 C C . SER A 1 133 ? -15.431 0.178 21.599 1.00 91.75 133 SER A C 1
ATOM 1029 O O . SER A 1 133 ? -16.007 1.141 21.094 1.00 91.75 133 SER A O 1
ATOM 1031 N N . ALA A 1 134 ? -14.146 0.245 21.966 1.00 88.94 134 ALA A N 1
ATOM 1032 C CA . ALA A 1 134 ? -13.329 1.435 21.773 1.00 88.94 134 ALA A CA 1
ATOM 1033 C C . ALA A 1 134 ? -13.180 1.787 20.274 1.00 88.94 134 ALA A C 1
ATOM 1035 O O . ALA A 1 134 ? -12.767 0.934 19.480 1.00 88.94 134 ALA A O 1
ATOM 1036 N N . PRO A 1 135 ? -13.451 3.039 19.853 1.00 88.50 135 PRO A N 1
ATOM 1037 C CA . PRO A 1 135 ? -13.289 3.450 18.466 1.00 88.50 135 PRO A CA 1
ATOM 1038 C C . PRO A 1 135 ? -11.859 3.252 17.965 1.00 88.50 135 PRO A C 1
ATOM 1040 O O . PRO A 1 135 ? -10.893 3.564 18.667 1.00 88.50 135 PRO A O 1
ATOM 1043 N N . ILE A 1 136 ? -11.714 2.833 16.706 1.00 85.62 136 ILE A N 1
ATOM 1044 C CA . ILE A 1 136 ? -10.416 2.467 16.118 1.00 85.62 136 ILE A CA 1
ATOM 1045 C C . ILE A 1 136 ? -9.368 3.582 16.217 1.00 85.62 136 ILE A C 1
ATOM 1047 O O . ILE A 1 136 ? -8.190 3.322 16.457 1.00 85.62 136 ILE A O 1
ATOM 1051 N N . PHE A 1 137 ? -9.793 4.844 16.106 1.00 85.25 137 PHE A N 1
ATOM 1052 C CA . PHE A 1 137 ? -8.900 5.995 16.184 1.00 85.25 137 PHE A CA 1
ATOM 1053 C C . PHE A 1 137 ? -8.279 6.171 17.574 1.00 85.25 137 PHE A C 1
ATOM 1055 O O . PHE A 1 137 ? -7.286 6.877 17.691 1.00 85.25 137 PHE A O 1
ATOM 1062 N N . THR A 1 138 ? -8.834 5.579 18.631 1.00 82.50 138 THR A N 1
ATOM 1063 C CA . THR A 1 138 ? -8.252 5.660 19.982 1.00 82.50 138 THR A CA 1
ATOM 1064 C C . THR A 1 138 ? -7.030 4.753 20.140 1.00 82.50 138 THR A C 1
ATOM 1066 O O . THR A 1 138 ? -6.192 5.009 20.998 1.00 82.50 138 THR A O 1
ATOM 1069 N N . ILE A 1 139 ? -6.907 3.733 19.282 1.00 79.00 139 ILE A N 1
ATOM 1070 C CA . ILE A 1 139 ? -5.842 2.718 19.318 1.00 79.00 139 ILE A CA 1
ATOM 1071 C C . ILE A 1 139 ? -4.886 2.874 18.124 1.00 79.00 139 ILE A C 1
ATOM 1073 O O . ILE A 1 139 ? -3.723 2.481 18.193 1.00 79.00 139 ILE A O 1
ATOM 1077 N N . ALA A 1 140 ? -5.365 3.433 17.011 1.00 81.06 140 ALA A N 1
ATOM 1078 C CA . ALA A 1 140 ? -4.571 3.608 15.804 1.00 81.06 140 ALA A CA 1
ATOM 1079 C C . ALA A 1 140 ? -3.359 4.529 16.029 1.00 81.06 140 ALA A C 1
ATOM 1081 O O . ALA A 1 140 ? -3.480 5.608 16.615 1.00 81.06 140 ALA A O 1
ATOM 1082 N N . ASP A 1 141 ? -2.212 4.113 15.485 1.00 81.75 141 ASP A N 1
ATOM 1083 C CA . ASP A 1 141 ? -1.006 4.937 15.397 1.00 81.75 141 ASP A CA 1
ATOM 1084 C C . ASP A 1 141 ? -1.309 6.284 14.724 1.00 81.75 141 ASP A C 1
ATOM 1086 O O . ASP A 1 141 ? -1.882 6.327 13.632 1.00 81.75 141 ASP A O 1
ATOM 1090 N N . LYS A 1 142 ? -0.934 7.372 15.399 1.00 84.38 142 LYS A N 1
ATOM 1091 C CA . LYS A 1 142 ? -1.190 8.748 14.964 1.00 84.38 142 LYS A CA 1
ATOM 1092 C C . LYS A 1 142 ? -0.151 9.272 13.989 1.00 84.38 142 LYS A C 1
ATOM 1094 O O . LYS A 1 142 ? -0.465 10.189 13.242 1.00 84.38 142 LYS A O 1
ATOM 1099 N N . ASN A 1 143 ? 1.029 8.656 13.961 1.00 86.94 143 ASN A N 1
ATOM 1100 C CA . ASN A 1 143 ? 2.145 9.078 13.126 1.00 86.94 143 ASN A CA 1
ATOM 1101 C C . ASN A 1 143 ? 2.646 7.894 12.281 1.00 86.94 143 ASN A C 1
ATOM 1103 O O . ASN A 1 143 ? 3.769 7.425 12.488 1.00 86.94 143 ASN A O 1
ATOM 1107 N N . PRO A 1 144 ? 1.818 7.356 11.363 1.00 88.50 144 PRO A N 1
ATOM 1108 C CA . PRO A 1 144 ? 2.243 6.263 10.503 1.00 88.50 144 PRO A CA 1
ATOM 1109 C C . PRO A 1 144 ? 3.321 6.726 9.515 1.00 88.50 144 PRO A C 1
ATOM 1111 O O . PRO A 1 144 ? 3.347 7.880 9.092 1.00 88.50 144 PRO A O 1
ATOM 1114 N N . SER A 1 145 ? 4.182 5.801 9.094 1.00 92.38 145 SER A N 1
ATOM 1115 C CA . SER A 1 145 ? 5.112 6.034 7.988 1.00 92.38 145 SER A CA 1
ATOM 1116 C C . SER A 1 145 ? 4.342 6.137 6.667 1.00 92.38 145 SER A C 1
ATOM 1118 O O . SER A 1 145 ? 3.560 5.240 6.331 1.00 92.38 145 SER A O 1
ATOM 1120 N N . VAL A 1 146 ? 4.571 7.218 5.922 1.00 94.06 146 VAL A N 1
ATOM 1121 C CA . VAL A 1 146 ? 3.888 7.517 4.657 1.00 94.06 146 VAL A CA 1
ATOM 1122 C C . VAL A 1 146 ? 4.883 7.785 3.527 1.00 94.06 146 VAL A C 1
ATOM 1124 O O . VAL A 1 146 ? 6.006 8.237 3.768 1.00 94.06 146 VAL A O 1
ATOM 1127 N N . VAL A 1 147 ? 4.453 7.515 2.298 1.00 95.69 147 VAL A N 1
ATOM 1128 C CA . VAL A 1 147 ? 5.163 7.820 1.047 1.00 95.69 147 VAL A CA 1
ATOM 1129 C C . VAL A 1 147 ? 4.191 8.417 0.039 1.00 95.69 147 VAL A C 1
ATOM 1131 O O . VAL A 1 147 ? 2.996 8.116 0.083 1.00 95.69 147 VAL A O 1
ATOM 1134 N N . GLN A 1 148 ? 4.689 9.253 -0.862 1.00 96.12 148 GLN A N 1
ATOM 1135 C CA . GLN A 1 148 ? 3.924 9.752 -1.998 1.00 96.12 148 GLN A CA 1
ATOM 1136 C C . GLN A 1 148 ? 3.967 8.767 -3.168 1.00 96.12 148 GLN A C 1
ATOM 1138 O O . GLN A 1 148 ? 4.945 8.048 -3.387 1.00 96.12 148 GLN A O 1
ATOM 1143 N N . GLU A 1 149 ? 2.889 8.743 -3.941 1.00 92.81 149 GLU A N 1
ATOM 1144 C CA . GLU A 1 149 ? 2.845 8.072 -5.233 1.00 92.81 149 GLU A CA 1
ATOM 1145 C C . GLU A 1 149 ? 3.926 8.648 -6.161 1.00 92.81 149 GLU A C 1
ATOM 1147 O O . GLU A 1 149 ? 4.062 9.863 -6.295 1.00 92.81 149 GLU A O 1
ATOM 1152 N N . GLY A 1 150 ? 4.708 7.766 -6.786 1.00 88.06 150 GLY A N 1
ATOM 1153 C CA . GLY A 1 150 ? 5.820 8.147 -7.661 1.00 88.06 150 GLY A CA 1
ATOM 1154 C C . GLY A 1 150 ? 7.182 8.277 -6.972 1.00 88.06 150 GLY A C 1
ATOM 1155 O O . GLY A 1 150 ? 8.174 8.434 -7.678 1.00 88.06 150 GLY A O 1
ATOM 1156 N N . GLU A 1 151 ? 7.267 8.164 -5.639 1.00 90.62 151 GLU A N 1
ATOM 1157 C CA . GLU A 1 151 ? 8.564 8.066 -4.951 1.00 90.62 151 GLU A CA 1
ATOM 1158 C C . GLU A 1 151 ? 9.377 6.857 -5.447 1.00 90.62 151 GLU A C 1
ATOM 1160 O O . GLU A 1 151 ? 8.829 5.800 -5.784 1.00 90.62 151 GLU A O 1
ATOM 1165 N N . PHE A 1 152 ? 10.705 7.000 -5.469 1.00 87.25 152 PHE A N 1
ATOM 1166 C CA . PHE A 1 152 ? 11.590 5.924 -5.894 1.00 87.25 152 PHE A CA 1
ATOM 1167 C C . PHE A 1 152 ? 11.521 4.736 -4.937 1.00 87.25 152 PHE A C 1
ATOM 1169 O O . PHE A 1 152 ? 11.501 4.873 -3.713 1.00 87.25 152 PHE A O 1
ATOM 1176 N N . VAL A 1 153 ? 11.571 3.529 -5.504 1.00 88.44 153 VAL A N 1
ATOM 1177 C CA . VAL A 1 153 ? 11.506 2.280 -4.730 1.00 88.44 153 VAL A CA 1
ATOM 1178 C C . VAL A 1 153 ? 12.634 2.188 -3.699 1.00 88.44 153 VAL A C 1
ATOM 1180 O O . VAL A 1 153 ? 12.421 1.632 -2.623 1.00 88.44 153 VAL A O 1
ATOM 1183 N N . LYS A 1 154 ? 13.807 2.769 -3.976 1.00 85.69 154 LYS A N 1
ATOM 1184 C CA . LYS A 1 154 ? 14.929 2.844 -3.030 1.00 85.69 154 LYS A CA 1
ATOM 1185 C C . LYS A 1 154 ? 14.553 3.600 -1.749 1.00 85.69 154 LYS A C 1
ATOM 1187 O O . LYS A 1 154 ? 14.756 3.077 -0.655 1.00 85.69 154 LYS A O 1
ATOM 1192 N N . ASP A 1 155 ? 13.924 4.763 -1.887 1.00 89.50 155 ASP A N 1
ATOM 1193 C CA . ASP A 1 155 ? 13.515 5.602 -0.755 1.00 89.50 155 ASP A CA 1
ATOM 1194 C C . ASP A 1 155 ? 12.347 4.965 0.009 1.00 89.50 155 ASP A C 1
ATOM 1196 O O . ASP A 1 155 ? 12.320 4.932 1.244 1.00 89.50 155 ASP A O 1
ATOM 1200 N N . ILE A 1 156 ? 11.400 4.370 -0.726 1.00 92.94 156 ILE A N 1
ATOM 1201 C CA . ILE A 1 156 ? 10.301 3.595 -0.137 1.00 92.94 156 ILE A CA 1
ATOM 1202 C C . ILE A 1 156 ? 10.865 2.417 0.667 1.00 92.94 156 ILE A C 1
ATOM 1204 O O . ILE A 1 156 ? 10.392 2.146 1.770 1.00 92.94 156 ILE A O 1
ATOM 1208 N N . THR A 1 157 ? 11.889 1.734 0.150 1.00 91.12 157 THR A N 1
ATOM 1209 C CA . THR A 1 157 ? 12.531 0.596 0.818 1.00 91.12 157 THR A CA 1
ATOM 1210 C C . THR A 1 157 ? 13.077 1.009 2.181 1.00 91.12 157 THR A C 1
ATOM 1212 O O . THR A 1 157 ? 12.728 0.388 3.185 1.00 91.12 157 THR A O 1
ATOM 1215 N N . GLU A 1 158 ? 13.854 2.089 2.262 1.00 91.56 158 GLU A N 1
ATOM 1216 C CA . GLU A 1 158 ? 14.396 2.580 3.535 1.00 91.56 158 GLU A CA 1
ATOM 1217 C C . GLU A 1 158 ? 13.288 2.899 4.555 1.00 91.56 158 GLU A C 1
ATOM 1219 O O . GLU A 1 158 ? 13.347 2.476 5.718 1.00 91.56 158 GLU A O 1
ATOM 1224 N N . LYS A 1 159 ? 12.217 3.567 4.111 1.00 93.38 159 LYS A N 1
ATOM 1225 C CA . LYS A 1 159 ? 11.054 3.880 4.956 1.00 93.38 159 LYS A CA 1
ATOM 1226 C C . LYS A 1 159 ? 10.314 2.624 5.420 1.00 93.38 159 LYS A C 1
ATOM 1228 O O . LYS A 1 159 ? 9.916 2.535 6.579 1.00 93.38 159 LYS A O 1
ATOM 1233 N N . VAL A 1 160 ? 10.150 1.624 4.555 1.00 94.12 160 VAL A N 1
ATOM 1234 C CA . VAL A 1 160 ? 9.535 0.338 4.917 1.00 94.12 160 VAL A CA 1
ATOM 1235 C C . VAL A 1 160 ? 10.365 -0.368 5.988 1.00 94.12 160 VAL A C 1
ATOM 1237 O O . VAL A 1 160 ? 9.795 -0.812 6.986 1.00 94.12 160 VAL A O 1
ATOM 1240 N N . TYR A 1 161 ? 11.688 -0.443 5.832 1.00 90.06 161 TYR A N 1
ATOM 1241 C CA . TYR A 1 161 ? 12.568 -1.140 6.778 1.00 90.06 161 TYR A CA 1
ATOM 1242 C C . TYR A 1 161 ? 12.711 -0.427 8.129 1.00 90.06 161 TYR A C 1
ATOM 1244 O O . TYR A 1 161 ? 12.829 -1.103 9.151 1.00 90.06 161 TYR A O 1
ATOM 1252 N N . SER A 1 162 ? 12.656 0.905 8.149 1.00 89.62 162 SER A N 1
ATOM 1253 C CA . SER A 1 162 ? 12.687 1.708 9.382 1.00 89.62 162 SER A CA 1
ATOM 1254 C C . SER A 1 162 ? 11.320 1.832 10.068 1.00 89.62 162 SER A C 1
ATOM 1256 O O . SER A 1 162 ? 11.247 2.114 11.266 1.00 89.62 162 SER A O 1
ATOM 1258 N N . SER A 1 163 ? 10.219 1.597 9.345 1.00 88.88 163 SER A N 1
ATOM 1259 C CA . SER A 1 163 ? 8.875 1.648 9.923 1.00 88.88 163 SER A CA 1
ATOM 1260 C C . SER A 1 163 ? 8.669 0.557 10.981 1.00 88.88 163 SER A C 1
ATOM 1262 O O . SER A 1 163 ? 9.033 -0.608 10.796 1.00 88.88 163 SER A O 1
ATOM 1264 N N . LYS A 1 164 ? 7.969 0.903 12.071 1.00 82.12 164 LYS A N 1
ATOM 1265 C CA . LYS A 1 164 ? 7.629 -0.037 13.162 1.00 82.12 164 LYS A CA 1
ATOM 1266 C C . LYS A 1 164 ? 6.954 -1.314 12.668 1.00 82.12 164 LYS A C 1
ATOM 1268 O O . LYS A 1 164 ? 7.101 -2.376 13.259 1.00 82.12 164 LYS A O 1
ATOM 1273 N N . ASN A 1 165 ? 6.198 -1.187 11.586 1.00 81.06 165 ASN A N 1
ATOM 1274 C CA . ASN A 1 165 ? 5.307 -2.222 11.108 1.00 81.06 165 ASN A CA 1
ATOM 1275 C C . ASN A 1 165 ? 5.739 -2.857 9.786 1.00 81.06 165 ASN A C 1
ATOM 1277 O O . ASN A 1 165 ? 4.975 -3.621 9.197 1.00 81.06 165 ASN A O 1
ATOM 1281 N N . ARG A 1 166 ? 6.947 -2.538 9.304 1.00 87.75 166 ARG A N 1
ATOM 1282 C CA . ARG A 1 166 ? 7.473 -3.038 8.025 1.00 87.75 166 ARG A CA 1
ATOM 1283 C C . ARG A 1 166 ? 6.527 -2.771 6.847 1.00 87.75 166 ARG A C 1
ATOM 1285 O O . ARG A 1 166 ? 6.422 -3.586 5.925 1.00 87.75 166 ARG A O 1
ATOM 1292 N N . ALA A 1 167 ? 5.818 -1.648 6.918 1.00 92.12 167 ALA A N 1
ATOM 1293 C CA . ALA A 1 167 ? 4.850 -1.208 5.934 1.00 92.12 167 ALA A CA 1
ATOM 1294 C C . ALA A 1 167 ? 4.679 0.311 5.993 1.00 92.12 167 ALA A C 1
ATOM 1296 O O . ALA A 1 167 ? 4.732 0.914 7.069 1.00 92.12 167 ALA A O 1
ATOM 1297 N N . VAL A 1 168 ? 4.412 0.900 4.834 1.00 95.12 168 VAL A N 1
ATOM 1298 C CA . VAL A 1 168 ? 4.139 2.328 4.661 1.00 95.12 168 VAL A CA 1
ATOM 1299 C C . VAL A 1 168 ? 2.796 2.529 3.970 1.00 95.12 168 VAL A C 1
ATOM 1301 O O . VAL A 1 168 ? 2.339 1.672 3.211 1.00 95.12 168 VAL A O 1
ATOM 1304 N N . ILE A 1 169 ? 2.158 3.662 4.242 1.00 95.38 169 ILE A N 1
ATOM 1305 C CA . ILE A 1 169 ? 0.929 4.082 3.563 1.00 95.38 169 ILE A CA 1
ATOM 1306 C C . ILE A 1 169 ? 1.318 4.919 2.347 1.00 95.38 169 ILE A C 1
ATOM 1308 O O . ILE A 1 169 ? 2.111 5.849 2.470 1.00 95.38 169 ILE A O 1
ATOM 1312 N N . VAL A 1 170 ? 0.745 4.604 1.189 1.00 96.38 170 VAL A N 1
ATOM 1313 C CA . VAL A 1 170 ? 0.943 5.376 -0.040 1.00 96.38 170 VAL A CA 1
ATOM 1314 C C . VAL A 1 170 ? -0.162 6.413 -0.150 1.00 96.38 170 VAL A C 1
ATOM 1316 O O . VAL A 1 170 ? -1.345 6.063 -0.111 1.00 96.38 170 VAL A O 1
ATOM 1319 N N . LEU A 1 171 ? 0.222 7.674 -0.296 1.00 97.00 171 LEU A N 1
ATOM 1320 C CA . LEU A 1 171 ? -0.677 8.794 -0.526 1.00 97.00 171 LEU A CA 1
ATOM 1321 C C . LEU A 1 171 ? -0.600 9.224 -1.988 1.00 97.00 171 LEU A C 1
ATOM 1323 O O . LEU A 1 171 ? 0.467 9.200 -2.593 1.00 97.00 171 LEU A O 1
ATOM 1327 N N . ASN A 1 172 ? -1.732 9.619 -2.556 1.00 95.38 172 ASN A N 1
ATOM 1328 C CA . ASN A 1 172 ? -1.738 10.299 -3.844 1.00 95.38 172 ASN A CA 1
ATOM 1329 C C . ASN A 1 172 ? -1.370 11.792 -3.665 1.00 95.38 172 ASN A C 1
ATOM 1331 O O . ASN A 1 172 ? -1.359 12.287 -2.534 1.00 95.38 172 ASN A O 1
ATOM 1335 N N . PRO A 1 173 ? -1.169 12.554 -4.757 1.00 94.50 173 PRO A N 1
ATOM 1336 C CA . PRO A 1 173 ? -0.832 13.980 -4.672 1.00 94.50 173 PRO A CA 1
ATOM 1337 C C . PRO A 1 173 ? -1.872 14.865 -3.960 1.00 94.50 173 PRO A C 1
ATOM 1339 O O . PRO A 1 173 ? -1.558 15.980 -3.558 1.00 94.50 173 PRO A O 1
ATOM 1342 N N . LEU A 1 174 ? -3.111 14.387 -3.796 1.00 95.00 174 LEU A N 1
ATOM 1343 C CA . LEU A 1 174 ? -4.180 15.079 -3.064 1.00 95.00 174 LEU A CA 1
ATOM 1344 C C . LEU A 1 174 ? -4.192 14.739 -1.560 1.00 95.00 174 LEU A C 1
ATOM 1346 O O . LEU A 1 174 ? -5.044 15.239 -0.831 1.00 95.00 174 LEU A O 1
ATOM 1350 N N . GLY A 1 175 ? -3.285 13.876 -1.093 1.00 92.81 175 GLY A N 1
ATOM 1351 C CA . GLY A 1 175 ? -3.205 13.419 0.297 1.00 92.81 175 GLY A CA 1
ATOM 1352 C C . GLY A 1 175 ? -4.148 12.263 0.650 1.00 92.81 175 GLY A C 1
ATOM 1353 O O . GLY A 1 175 ? -4.216 11.863 1.812 1.00 92.81 175 GLY A O 1
ATOM 1354 N N . ASN A 1 176 ? -4.857 11.690 -0.325 1.00 95.38 176 ASN A N 1
ATOM 1355 C CA . ASN A 1 176 ? -5.734 10.542 -0.099 1.00 95.38 176 ASN A CA 1
ATOM 1356 C C . ASN A 1 176 ? -4.934 9.237 -0.084 1.00 95.38 176 ASN A C 1
ATOM 1358 O O . ASN A 1 176 ? -3.989 9.062 -0.852 1.00 95.38 176 ASN A O 1
ATOM 1362 N N . ILE A 1 177 ? -5.363 8.281 0.743 1.00 96.06 177 ILE A N 1
ATOM 1363 C CA . ILE A 1 177 ? -4.747 6.952 0.805 1.00 96.06 177 ILE A CA 1
ATOM 1364 C C . ILE A 1 177 ? -4.991 6.216 -0.513 1.00 96.06 177 ILE A C 1
ATOM 1366 O O . ILE A 1 177 ? -6.133 5.936 -0.880 1.00 96.06 177 ILE A O 1
ATOM 1370 N N . ARG A 1 178 ? -3.905 5.865 -1.202 1.00 96.12 178 ARG A N 1
ATOM 1371 C CA . ARG A 1 178 ? -3.928 5.046 -2.416 1.00 96.12 178 ARG A CA 1
ATOM 1372 C C . ARG A 1 178 ? -3.775 3.561 -2.111 1.00 96.12 178 ARG A C 1
ATOM 1374 O O . ARG A 1 178 ? -4.377 2.738 -2.795 1.00 96.12 178 ARG A O 1
ATOM 1381 N N . GLY A 1 179 ? -2.999 3.225 -1.083 1.00 94.69 179 GLY A N 1
ATOM 1382 C CA . GLY A 1 179 ? -2.750 1.845 -0.687 1.00 94.69 179 GLY A CA 1
ATOM 1383 C C . GLY A 1 179 ? -1.675 1.723 0.385 1.00 94.69 179 GLY A C 1
ATOM 1384 O O . GLY A 1 179 ? -1.372 2.680 1.099 1.00 94.69 179 GLY A O 1
ATOM 1385 N N . ILE A 1 180 ? -1.099 0.529 0.490 1.00 95.19 180 ILE A N 1
ATOM 1386 C CA . ILE A 1 180 ? 0.011 0.219 1.391 1.00 95.19 180 ILE A CA 1
ATOM 1387 C C . ILE A 1 180 ? 1.104 -0.518 0.622 1.00 95.19 180 ILE A C 1
ATOM 1389 O O . ILE A 1 180 ? 0.803 -1.280 -0.292 1.00 95.19 180 ILE A O 1
ATOM 1393 N N . ILE A 1 181 ? 2.356 -0.305 1.017 1.00 95.06 181 ILE A N 1
ATOM 1394 C CA . ILE A 1 181 ? 3.502 -1.089 0.550 1.00 95.06 181 ILE A CA 1
ATOM 1395 C C . ILE A 1 181 ? 4.117 -1.766 1.762 1.00 95.06 181 ILE A C 1
ATOM 1397 O O . ILE A 1 181 ? 4.408 -1.118 2.770 1.00 95.06 181 ILE A O 1
ATOM 1401 N N . THR A 1 182 ? 4.311 -3.073 1.670 1.00 94.62 182 THR A N 1
ATOM 1402 C CA . THR A 1 182 ? 4.909 -3.898 2.715 1.00 94.62 182 THR A CA 1
ATOM 1403 C C . THR A 1 182 ? 6.309 -4.348 2.324 1.00 94.62 182 THR A C 1
ATOM 1405 O O . THR A 1 182 ? 6.713 -4.306 1.162 1.00 94.62 182 THR A O 1
ATOM 1408 N N . ARG A 1 183 ? 7.053 -4.873 3.298 1.00 92.25 183 ARG A N 1
ATOM 1409 C CA 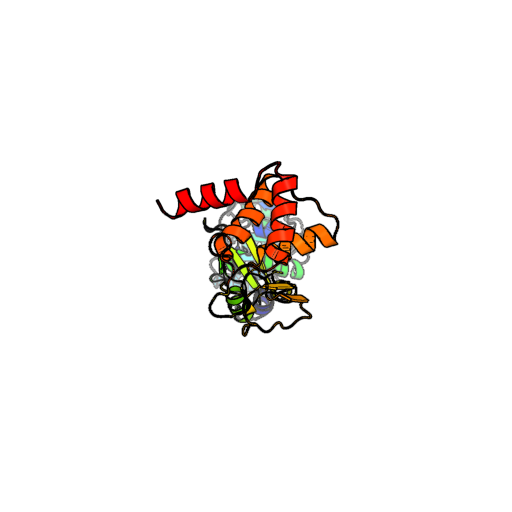. ARG A 1 183 ? 8.346 -5.516 3.037 1.00 92.25 183 ARG A CA 1
ATOM 1410 C C . ARG A 1 183 ? 8.262 -6.634 1.991 1.00 92.25 183 ARG A C 1
ATOM 1412 O O . ARG A 1 183 ? 9.200 -6.806 1.221 1.00 92.25 183 ARG A O 1
ATOM 1419 N N . THR A 1 184 ? 7.170 -7.394 1.958 1.00 91.56 184 THR A N 1
ATOM 1420 C CA . THR A 1 184 ? 6.990 -8.470 0.974 1.00 91.56 184 THR A CA 1
ATOM 1421 C C . THR A 1 184 ? 6.866 -7.919 -0.442 1.00 91.56 184 THR A C 1
ATOM 1423 O O . THR A 1 184 ? 7.400 -8.527 -1.365 1.00 91.56 184 THR A O 1
ATOM 1426 N N . ASP A 1 185 ? 6.226 -6.762 -0.608 1.00 92.69 185 ASP A N 1
ATOM 1427 C CA . ASP A 1 185 ? 6.095 -6.104 -1.911 1.00 92.69 185 ASP A CA 1
ATOM 1428 C C . ASP A 1 185 ? 7.455 -5.616 -2.417 1.00 92.69 185 ASP A C 1
ATOM 1430 O O . ASP A 1 185 ? 7.784 -5.824 -3.580 1.00 92.69 185 ASP A O 1
ATOM 1434 N N . ILE A 1 186 ? 8.295 -5.080 -1.521 1.00 90.88 186 ILE A N 1
ATOM 1435 C CA . ILE A 1 186 ? 9.681 -4.709 -1.846 1.00 90.88 186 ILE A CA 1
ATOM 1436 C C . ILE A 1 186 ? 10.502 -5.927 -2.290 1.00 90.88 186 ILE A C 1
ATOM 1438 O O . ILE A 1 186 ? 11.264 -5.838 -3.244 1.00 90.88 186 ILE A O 1
ATOM 1442 N N . ILE A 1 187 ? 10.348 -7.079 -1.628 1.00 87.56 187 ILE A N 1
ATOM 1443 C CA . ILE A 1 187 ? 11.082 -8.306 -1.989 1.00 87.56 187 ILE A CA 1
ATOM 1444 C C . ILE A 1 187 ? 10.626 -8.857 -3.347 1.00 87.56 187 ILE A C 1
ATOM 1446 O O . ILE A 1 187 ? 11.433 -9.403 -4.091 1.00 87.56 187 ILE A O 1
ATOM 1450 N N . LYS A 1 188 ? 9.333 -8.738 -3.664 1.00 86.94 188 LYS A N 1
ATOM 1451 C CA . LYS A 1 188 ? 8.759 -9.201 -4.935 1.00 86.94 188 LYS A CA 1
ATOM 1452 C C . LYS A 1 188 ? 8.970 -8.222 -6.089 1.00 86.94 188 LYS A C 1
ATOM 1454 O O . LYS A 1 188 ? 8.656 -8.574 -7.223 1.00 86.94 188 LYS A O 1
ATOM 1459 N N . TYR A 1 189 ? 9.443 -7.010 -5.812 1.00 84.50 189 TYR A N 1
ATOM 1460 C CA . TYR A 1 189 ? 9.646 -5.993 -6.828 1.00 84.50 189 TYR A CA 1
ATOM 1461 C C . TYR A 1 189 ? 10.683 -6.462 -7.854 1.00 84.50 189 TYR A C 1
ATOM 1463 O O . TYR A 1 189 ? 11.856 -6.659 -7.538 1.00 84.50 189 TYR A O 1
ATOM 1471 N N . SER A 1 190 ? 10.239 -6.627 -9.098 1.00 82.00 190 SER A N 1
ATOM 1472 C CA . SER A 1 190 ? 11.117 -6.843 -10.240 1.00 82.00 190 SER A CA 1
ATOM 1473 C C . SER A 1 190 ? 11.685 -5.508 -10.703 1.00 82.00 190 SER A C 1
ATOM 1475 O O . SER A 1 190 ? 10.945 -4.532 -10.861 1.00 82.00 190 SER A O 1
ATOM 1477 N N . LYS A 1 191 ? 12.993 -5.477 -10.962 1.00 84.62 191 LYS A N 1
ATOM 1478 C CA . LYS A 1 191 ? 13.645 -4.320 -11.579 1.00 84.62 191 LYS A CA 1
ATOM 1479 C C . LYS A 1 191 ? 12.993 -3.998 -12.924 1.00 84.62 191 LYS A C 1
ATOM 1481 O O . LYS A 1 191 ? 12.415 -4.863 -13.581 1.00 84.62 191 LYS A O 1
ATOM 1486 N N . ARG A 1 192 ? 13.090 -2.736 -13.342 1.00 87.62 192 ARG A N 1
ATOM 1487 C CA . ARG A 1 192 ? 12.669 -2.346 -14.690 1.00 87.62 192 ARG A CA 1
ATOM 1488 C C . ARG A 1 192 ? 13.649 -2.931 -15.697 1.00 87.62 192 ARG A C 1
ATOM 1490 O O . ARG A 1 192 ? 14.852 -2.744 -15.545 1.00 87.62 192 ARG A O 1
ATOM 1497 N N . THR A 1 193 ? 13.131 -3.606 -16.712 1.00 92.38 193 THR A N 1
ATOM 1498 C CA . THR A 1 193 ? 13.930 -4.137 -17.816 1.00 92.38 193 THR A CA 1
ATOM 1499 C C . THR A 1 193 ? 14.148 -3.063 -18.874 1.00 92.38 193 THR A C 1
ATOM 1501 O O . THR A 1 193 ? 13.184 -2.407 -19.277 1.00 92.38 193 THR A O 1
ATOM 1504 N N . VAL A 1 194 ? 15.383 -2.892 -19.340 1.00 93.38 194 VAL A N 1
ATOM 1505 C CA . VAL A 1 194 ? 15.756 -1.858 -20.318 1.00 93.38 194 VAL A CA 1
ATOM 1506 C C . VAL A 1 194 ? 16.697 -2.402 -21.394 1.00 93.38 194 VAL A C 1
ATOM 1508 O O . VAL A 1 194 ? 17.400 -3.388 -21.178 1.00 93.38 194 VAL A O 1
ATOM 1511 N N . ILE A 1 195 ? 16.722 -1.734 -22.547 1.00 95.00 195 ILE A N 1
ATOM 1512 C CA . ILE A 1 195 ? 17.704 -1.934 -23.619 1.00 95.00 195 ILE A CA 1
ATOM 1513 C C . ILE A 1 195 ? 18.398 -0.592 -23.841 1.00 95.00 195 ILE A C 1
ATOM 1515 O O . ILE A 1 195 ? 17.717 0.428 -23.969 1.00 95.00 195 ILE A O 1
ATOM 1519 N N . LEU A 1 196 ? 19.730 -0.586 -23.859 1.00 94.50 196 LEU A N 1
ATOM 1520 C CA . LEU A 1 196 ? 20.513 0.613 -24.150 1.00 94.50 196 LEU A CA 1
ATOM 1521 C C . LEU A 1 196 ? 20.844 0.672 -25.636 1.00 94.50 196 LEU A C 1
ATOM 1523 O O . LEU A 1 196 ? 21.243 -0.327 -26.231 1.00 94.50 196 LEU A O 1
ATOM 1527 N N . ILE A 1 197 ? 20.669 1.855 -26.216 1.00 95.19 197 ILE A N 1
ATOM 1528 C CA . ILE A 1 197 ? 20.904 2.130 -27.629 1.00 95.19 197 ILE A CA 1
ATOM 1529 C C . ILE A 1 197 ? 21.879 3.304 -27.715 1.00 95.19 197 ILE A C 1
ATOM 1531 O O . ILE A 1 197 ? 21.674 4.312 -27.036 1.00 95.19 197 ILE A O 1
ATOM 1535 N N . ASP A 1 198 ? 22.903 3.175 -28.557 1.00 95.50 198 ASP A N 1
ATOM 1536 C CA . ASP A 1 198 ? 23.869 4.228 -28.919 1.00 95.50 198 ASP A CA 1
ATOM 1537 C C . ASP A 1 198 ? 24.842 4.654 -27.811 1.00 95.50 198 ASP A C 1
ATOM 1539 O O . ASP A 1 198 ? 25.617 5.590 -27.983 1.00 95.50 198 ASP A O 1
ATOM 1543 N N . HIS A 1 199 ? 24.814 3.976 -26.665 1.00 93.31 199 HIS A N 1
ATOM 1544 C CA . HIS A 1 199 ? 25.767 4.198 -25.588 1.00 93.31 199 HIS A CA 1
ATOM 1545 C C . HIS A 1 199 ? 25.935 2.946 -24.736 1.00 93.31 199 HIS A C 1
ATOM 1547 O O . HIS A 1 199 ? 25.010 2.155 -24.523 1.00 93.31 199 HIS A O 1
ATOM 1553 N N . SER A 1 200 ? 27.138 2.809 -24.198 1.00 92.81 200 SER A N 1
ATOM 1554 C CA . SER A 1 200 ? 27.516 1.750 -23.268 1.00 92.81 200 SER A CA 1
ATOM 1555 C C . SER A 1 200 ? 28.355 2.274 -22.099 1.00 92.81 200 SER A C 1
ATOM 1557 O O . SER A 1 200 ? 28.854 1.486 -21.291 1.00 92.81 200 SER A O 1
ATOM 1559 N N . ASP A 1 201 ? 28.503 3.597 -21.986 1.00 92.12 201 ASP A N 1
ATOM 1560 C CA . ASP A 1 201 ? 29.207 4.279 -20.905 1.00 92.12 201 ASP A CA 1
ATOM 1561 C C . ASP A 1 201 ? 28.250 4.859 -19.854 1.00 92.12 201 ASP A C 1
ATOM 1563 O O . ASP A 1 201 ? 27.140 5.305 -20.143 1.00 92.12 201 ASP A O 1
ATOM 1567 N N . SER A 1 202 ? 28.700 4.841 -18.605 1.00 90.19 202 SER A N 1
ATOM 1568 C CA . SER A 1 202 ? 27.942 5.251 -17.429 1.00 90.19 202 SER A CA 1
ATOM 1569 C C . SER A 1 202 ? 27.690 6.754 -17.360 1.00 90.19 202 SER A C 1
ATOM 1571 O O . SER A 1 202 ? 26.738 7.174 -16.705 1.00 90.19 202 SER A O 1
ATOM 1573 N N . VAL A 1 203 ? 28.512 7.561 -18.037 1.00 89.81 203 VAL A N 1
ATOM 1574 C CA . VAL A 1 203 ? 28.409 9.026 -18.045 1.00 89.81 203 VAL A CA 1
ATOM 1575 C C . VAL A 1 203 ? 27.210 9.476 -18.877 1.00 89.81 203 VAL A C 1
ATOM 1577 O O . VAL A 1 203 ? 26.516 10.412 -18.483 1.00 89.81 203 VAL A O 1
ATOM 1580 N N . ASN A 1 204 ? 26.941 8.790 -19.987 1.00 87.56 204 ASN A N 1
ATOM 1581 C CA . ASN A 1 204 ? 25.794 9.052 -20.855 1.00 87.56 204 ASN A CA 1
ATOM 1582 C C . ASN A 1 204 ? 24.533 8.265 -20.455 1.00 87.56 2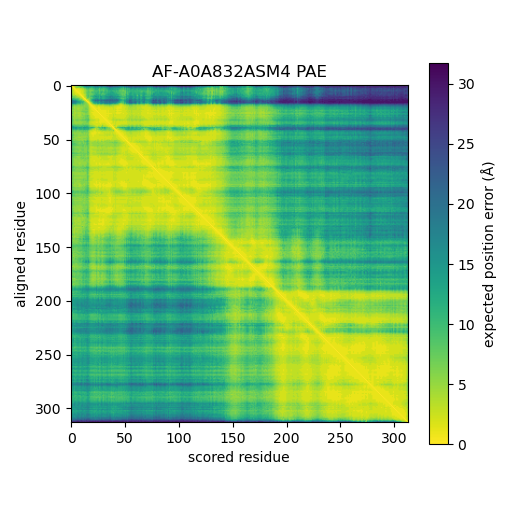04 ASN A C 1
ATOM 1584 O O . ASN A 1 204 ? 23.471 8.455 -21.050 1.00 87.56 204 ASN A O 1
ATOM 1588 N N . ALA A 1 205 ? 24.628 7.382 -19.458 1.00 88.44 205 ALA A N 1
ATOM 1589 C CA . ALA A 1 205 ? 23.519 6.533 -19.052 1.00 88.44 205 ALA A CA 1
ATOM 1590 C C . ALA A 1 205 ? 22.457 7.293 -18.231 1.00 88.44 205 ALA A C 1
ATOM 1592 O O . ALA A 1 205 ? 22.788 8.170 -17.427 1.00 88.44 205 ALA A O 1
ATOM 1593 N N . PRO A 1 206 ? 21.168 6.933 -18.366 1.00 85.25 206 PRO A N 1
ATOM 1594 C CA . PRO A 1 206 ? 20.106 7.539 -17.574 1.00 85.25 206 PRO A CA 1
ATOM 1595 C C . PRO A 1 206 ? 20.217 7.185 -16.084 1.00 85.25 206 PRO A C 1
ATOM 1597 O O . PRO A 1 206 ? 20.724 6.127 -15.694 1.00 85.25 206 PRO A O 1
ATOM 1600 N N . GLU A 1 207 ? 19.662 8.055 -15.237 1.00 84.12 207 GLU A N 1
ATOM 1601 C CA . GLU A 1 207 ? 19.558 7.799 -13.800 1.00 84.12 207 GLU A CA 1
ATOM 1602 C C . GLU A 1 207 ? 18.804 6.484 -13.528 1.00 84.12 207 GLU A C 1
ATOM 1604 O O . GLU A 1 207 ? 17.775 6.187 -14.138 1.00 84.12 207 GLU A O 1
ATOM 1609 N N . GLY A 1 208 ? 19.330 5.675 -12.605 1.00 83.62 208 GLY A N 1
ATOM 1610 C CA . GLY A 1 208 ? 18.747 4.380 -12.250 1.00 83.62 208 GLY A CA 1
ATOM 1611 C C . GLY A 1 208 ? 19.118 3.226 -13.187 1.00 83.62 208 GLY A C 1
ATOM 1612 O O . GLY A 1 208 ? 18.569 2.132 -13.032 1.00 83.62 208 GLY A O 1
ATOM 1613 N N . ILE A 1 209 ? 20.065 3.403 -14.121 1.00 87.94 209 ILE A N 1
ATOM 1614 C CA . ILE A 1 209 ? 20.529 2.300 -14.981 1.00 87.94 209 ILE A CA 1
ATOM 1615 C C . ILE A 1 209 ? 21.080 1.113 -14.174 1.00 87.94 209 ILE A C 1
ATOM 1617 O O . ILE A 1 209 ? 20.782 -0.039 -14.474 1.00 87.94 209 ILE A O 1
ATOM 1621 N N . PHE A 1 210 ? 21.801 1.384 -13.082 1.00 86.88 210 PHE A N 1
ATOM 1622 C CA . PHE A 1 210 ? 22.359 0.354 -12.196 1.00 86.88 210 PHE A CA 1
ATOM 1623 C C . PHE A 1 210 ? 21.297 -0.327 -11.311 1.00 86.88 210 PHE A C 1
ATOM 1625 O O . PHE A 1 210 ? 21.501 -1.442 -10.819 1.00 86.88 210 PHE A O 1
ATOM 1632 N N . ASP A 1 211 ? 20.138 0.312 -11.151 1.00 85.31 211 ASP A N 1
ATOM 1633 C CA . ASP A 1 211 ? 18.965 -0.241 -10.467 1.00 85.31 211 ASP A CA 1
ATOM 1634 C C . ASP A 1 211 ? 18.018 -0.976 -11.430 1.00 85.31 211 ASP A C 1
ATOM 1636 O O . ASP A 1 211 ? 17.054 -1.612 -10.993 1.00 85.31 211 ASP A O 1
ATOM 1640 N N . SER A 1 212 ? 18.310 -0.933 -12.730 1.00 89.06 212 SER A N 1
ATOM 1641 C CA . SER A 1 212 ? 17.549 -1.586 -13.792 1.00 89.06 212 SER A CA 1
ATOM 1642 C C . SER A 1 212 ? 18.172 -2.929 -14.182 1.00 89.06 212 SER A C 1
ATOM 1644 O O . SER A 1 212 ? 19.306 -3.257 -13.825 1.00 89.06 212 SER A O 1
ATOM 1646 N N . GLU A 1 213 ? 17.402 -3.743 -14.892 1.00 91.62 213 GLU A N 1
ATOM 1647 C CA . GLU A 1 213 ? 17.870 -4.965 -15.537 1.00 91.62 213 GLU A CA 1
ATOM 1648 C C . GLU A 1 213 ? 18.106 -4.666 -17.019 1.00 91.62 213 GLU A C 1
ATOM 1650 O O . GLU A 1 213 ? 17.167 -4.534 -17.803 1.00 91.62 213 GLU A O 1
ATOM 1655 N N . VAL A 1 214 ? 19.370 -4.495 -17.397 1.00 93.19 214 VAL A N 1
ATOM 1656 C CA . VAL A 1 214 ? 19.742 -4.266 -18.796 1.00 93.19 214 VAL A CA 1
ATOM 1657 C C . VAL A 1 214 ? 19.727 -5.609 -19.514 1.00 93.19 214 VAL A C 1
ATOM 1659 O O . VAL A 1 214 ? 20.452 -6.517 -19.122 1.00 93.19 214 VAL A O 1
ATOM 1662 N N . LEU A 1 215 ? 18.884 -5.744 -20.535 1.00 95.38 215 LEU A N 1
ATOM 1663 C CA . LEU A 1 215 ? 18.737 -6.980 -21.309 1.00 95.38 215 LEU A CA 1
ATOM 1664 C C . LEU A 1 215 ? 19.659 -7.003 -22.525 1.00 95.38 215 LEU A C 1
ATOM 1666 O O . LEU A 1 215 ? 20.202 -8.047 -22.890 1.00 95.38 215 LEU A O 1
ATOM 1670 N N . GLU A 1 216 ? 19.842 -5.840 -23.144 1.00 95.56 216 GLU A N 1
ATOM 1671 C CA . GLU A 1 216 ? 20.636 -5.690 -24.353 1.00 95.56 216 GLU A CA 1
ATOM 1672 C C . GLU A 1 216 ? 21.280 -4.303 -24.429 1.00 95.56 216 GLU A C 1
ATOM 1674 O O . GLU A 1 216 ? 20.736 -3.317 -23.927 1.00 95.56 216 GLU A O 1
ATOM 1679 N N . ILE A 1 217 ? 22.457 -4.250 -25.046 1.00 95.31 217 ILE A N 1
ATOM 1680 C CA . ILE A 1 217 ? 23.191 -3.030 -25.369 1.00 95.31 217 ILE A CA 1
ATOM 1681 C C . ILE A 1 217 ? 23.540 -3.094 -26.858 1.00 95.31 217 ILE A C 1
ATOM 1683 O O . ILE A 1 217 ? 24.280 -3.990 -27.276 1.00 95.31 217 ILE A O 1
ATOM 1687 N N . ILE A 1 218 ? 23.000 -2.154 -27.636 1.00 97.00 218 ILE A N 1
ATOM 1688 C CA . ILE A 1 218 ? 23.268 -1.986 -29.069 1.00 97.00 218 ILE A CA 1
ATOM 1689 C C . ILE A 1 218 ? 23.977 -0.651 -29.259 1.00 97.00 218 ILE A C 1
ATOM 1691 O O . ILE A 1 218 ? 23.392 0.403 -29.018 1.00 97.00 218 ILE A O 1
ATOM 1695 N N . ASP A 1 219 ? 25.233 -0.687 -29.681 1.00 96.19 219 ASP A N 1
ATOM 1696 C CA . ASP A 1 219 ? 26.076 0.506 -29.751 1.00 96.19 219 ASP A CA 1
ATOM 1697 C C . ASP A 1 219 ? 27.008 0.431 -30.966 1.00 96.19 219 ASP A C 1
ATOM 1699 O O . ASP A 1 219 ? 27.334 -0.650 -31.452 1.00 96.19 219 ASP A O 1
ATOM 1703 N N . HIS A 1 220 ? 27.446 1.577 -31.463 1.00 95.00 220 HIS A N 1
ATOM 1704 C CA . HIS A 1 220 ? 28.463 1.672 -32.514 1.00 95.00 220 HIS A CA 1
ATOM 1705 C C . HIS A 1 220 ? 29.730 2.404 -32.049 1.00 95.00 220 HIS A C 1
ATOM 1707 O O . HIS A 1 220 ? 30.717 2.513 -32.782 1.00 95.00 220 HIS A O 1
ATOM 1713 N N . HIS A 1 221 ? 29.727 2.892 -30.807 1.00 93.56 221 HIS A N 1
ATOM 1714 C CA . HIS A 1 221 ? 30.888 3.477 -30.162 1.00 93.56 221 HIS A CA 1
ATOM 1715 C C . HIS A 1 221 ? 31.844 2.403 -29.625 1.00 93.56 221 HIS A C 1
ATOM 1717 O O . HIS A 1 221 ? 31.678 1.194 -29.795 1.00 93.56 221 HIS A O 1
ATOM 1723 N N . ARG A 1 222 ? 32.907 2.858 -28.958 1.00 90.81 222 ARG A N 1
ATOM 1724 C CA . ARG A 1 222 ? 33.779 1.961 -28.195 1.00 90.81 222 ARG A CA 1
ATOM 1725 C C . ARG A 1 222 ? 32.997 1.404 -27.010 1.00 90.81 222 ARG A C 1
ATOM 1727 O O . ARG A 1 222 ? 32.238 2.138 -26.392 1.00 90.81 222 ARG A O 1
ATOM 1734 N N . LEU A 1 223 ? 33.271 0.151 -26.655 1.00 90.19 223 LEU A N 1
ATOM 1735 C CA . LEU A 1 223 ? 32.722 -0.469 -25.452 1.00 90.19 223 LEU A CA 1
ATOM 1736 C C . LEU A 1 223 ? 32.980 0.413 -24.217 1.00 90.19 223 LEU A C 1
ATOM 1738 O O . LEU A 1 223 ? 34.136 0.701 -23.894 1.00 90.19 223 LEU A O 1
ATOM 1742 N N . GLY A 1 224 ? 31.902 0.823 -23.552 1.00 90.75 224 GLY A N 1
ATOM 1743 C CA . GLY A 1 224 ? 31.937 1.607 -22.321 1.00 90.75 224 GLY A CA 1
ATOM 1744 C C . GLY A 1 224 ? 32.086 0.767 -21.046 1.00 90.75 224 GLY A C 1
ATOM 1745 O O . GLY A 1 224 ? 32.503 -0.393 -21.069 1.00 90.75 224 GLY A O 1
ATOM 1746 N N . ASP A 1 225 ? 31.785 1.382 -19.901 1.00 91.94 225 ASP A N 1
ATOM 1747 C CA . ASP A 1 225 ? 32.016 0.843 -18.555 1.00 91.94 225 ASP A CA 1
ATOM 1748 C C . ASP A 1 225 ? 30.751 0.305 -17.856 1.00 91.94 225 ASP A C 1
ATOM 1750 O O . ASP A 1 225 ? 30.837 -0.146 -16.708 1.00 91.94 225 ASP A O 1
ATOM 1754 N N . ILE A 1 226 ? 29.591 0.288 -18.527 1.00 90.50 226 ILE A N 1
ATOM 1755 C CA . ILE A 1 226 ? 28.360 -0.291 -17.972 1.00 90.50 226 ILE A CA 1
ATOM 1756 C C . ILE A 1 226 ? 28.508 -1.809 -17.824 1.00 90.50 226 ILE A C 1
ATOM 1758 O O . ILE A 1 226 ? 28.598 -2.566 -18.794 1.00 90.50 226 ILE A O 1
ATOM 1762 N N . LYS A 1 227 ? 28.465 -2.265 -16.570 1.00 85.44 227 LYS A N 1
ATOM 1763 C CA . LYS A 1 227 ? 28.477 -3.682 -16.192 1.00 85.44 227 LYS A CA 1
ATOM 1764 C C . LYS A 1 227 ? 27.096 -4.109 -15.721 1.00 85.44 227 LYS A C 1
ATOM 1766 O O . LYS A 1 227 ? 26.507 -3.466 -14.853 1.00 85.44 227 LYS A O 1
ATOM 1771 N N . THR A 1 228 ? 26.607 -5.224 -16.249 1.00 86.56 228 THR A N 1
ATOM 1772 C CA . THR A 1 228 ? 25.300 -5.781 -15.888 1.00 86.56 228 THR A CA 1
ATOM 1773 C C . THR A 1 228 ? 25.443 -6.906 -14.869 1.00 86.56 228 THR A C 1
ATOM 1775 O O . THR A 1 228 ? 26.452 -7.606 -14.821 1.00 86.56 228 THR A O 1
ATOM 1778 N N . SER A 1 229 ? 24.424 -7.072 -14.024 1.00 83.38 229 SER A N 1
ATOM 1779 C CA . SER A 1 229 ? 24.381 -8.152 -13.022 1.00 83.38 229 SER A CA 1
ATOM 1780 C C . SER A 1 229 ? 23.771 -9.453 -13.558 1.00 83.38 229 SER A C 1
ATOM 1782 O O . SER A 1 229 ? 23.964 -10.513 -12.967 1.00 83.38 229 SER A O 1
ATOM 1784 N N . SER A 1 230 ? 23.063 -9.372 -14.683 1.00 85.38 230 SER A N 1
ATOM 1785 C CA . SER A 1 230 ? 22.447 -10.469 -15.429 1.00 85.38 230 SER A CA 1
ATOM 1786 C C . SER A 1 230 ? 23.196 -10.735 -16.741 1.00 85.38 230 SER A C 1
ATOM 1788 O O . SER A 1 230 ? 24.038 -9.937 -17.170 1.00 85.38 230 SER A O 1
ATOM 1790 N N . LEU A 1 231 ? 22.882 -11.872 -17.377 1.00 89.56 231 LEU A N 1
ATOM 1791 C CA . LEU A 1 231 ? 23.272 -12.137 -18.762 1.00 89.56 231 LEU A CA 1
ATOM 1792 C C . LEU A 1 231 ? 22.598 -11.108 -19.674 1.00 89.56 231 LEU A C 1
ATOM 1794 O O . LEU A 1 231 ? 21.374 -11.010 -19.693 1.00 89.56 231 LEU A O 1
ATOM 1798 N N . THR A 1 232 ? 23.414 -10.388 -20.436 1.00 92.75 232 THR A N 1
ATOM 1799 C CA . THR A 1 232 ? 22.993 -9.278 -21.297 1.00 92.75 232 THR A CA 1
ATOM 1800 C C . THR A 1 232 ? 23.550 -9.508 -22.688 1.00 92.75 232 THR A C 1
ATOM 1802 O O . THR A 1 232 ? 24.716 -9.888 -22.837 1.00 92.75 232 THR A O 1
ATOM 1805 N N . ARG A 1 233 ? 22.740 -9.271 -23.718 1.00 95.31 233 ARG A N 1
ATOM 1806 C CA . ARG A 1 233 ? 23.214 -9.289 -25.101 1.00 95.31 233 ARG A CA 1
ATOM 1807 C C . ARG A 1 233 ? 23.993 -8.007 -25.387 1.00 95.31 233 ARG A C 1
ATOM 1809 O O . ARG A 1 233 ? 23.468 -6.915 -25.224 1.00 95.31 233 ARG A O 1
ATOM 1816 N N . TYR A 1 234 ? 25.234 -8.135 -25.836 1.00 94.75 234 TYR A N 1
ATOM 1817 C CA . TYR A 1 234 ? 26.023 -7.002 -26.315 1.00 94.75 234 TYR A CA 1
ATOM 1818 C C . TYR A 1 234 ? 26.185 -7.126 -27.825 1.00 94.75 234 TYR A C 1
ATOM 1820 O O . TYR A 1 234 ? 26.721 -8.130 -28.300 1.00 94.75 234 TYR A O 1
ATOM 1828 N N . ARG A 1 235 ? 25.741 -6.113 -28.570 1.00 95.88 235 ARG A N 1
ATOM 1829 C CA . ARG A 1 235 ? 26.000 -5.991 -30.003 1.00 95.88 235 ARG A CA 1
ATOM 1830 C C . ARG A 1 235 ? 26.666 -4.649 -30.270 1.00 95.88 235 ARG A C 1
ATOM 1832 O O . ARG A 1 235 ? 26.015 -3.610 -30.225 1.00 95.88 235 ARG A O 1
ATOM 1839 N N . ILE A 1 236 ? 27.970 -4.698 -30.527 1.00 95.44 236 ILE A N 1
ATOM 1840 C CA . ILE A 1 236 ? 28.766 -3.518 -30.856 1.00 95.44 236 ILE A CA 1
ATOM 1841 C C . ILE A 1 236 ? 29.433 -3.746 -32.199 1.00 95.44 236 ILE A C 1
ATOM 1843 O O . ILE A 1 236 ? 30.244 -4.661 -32.331 1.00 95.44 236 ILE A O 1
ATOM 1847 N N . GLU A 1 237 ? 29.085 -2.919 -33.178 1.00 96.12 237 GLU A N 1
ATOM 1848 C CA . GLU A 1 237 ? 29.606 -3.025 -34.539 1.00 96.12 237 GLU A CA 1
ATOM 1849 C C . GLU A 1 237 ? 30.344 -1.740 -34.917 1.00 96.12 237 GLU A C 1
ATOM 1851 O O . GLU A 1 237 ? 29.871 -0.649 -34.596 1.00 96.12 237 GLU A O 1
ATOM 1856 N N . PRO A 1 238 ? 31.469 -1.820 -35.646 1.00 94.88 238 PRO A N 1
ATOM 1857 C CA . PRO A 1 238 ? 32.214 -0.650 -36.104 1.00 94.88 238 PRO A CA 1
ATOM 1858 C C . PRO A 1 238 ? 31.540 0.009 -37.326 1.00 94.88 238 PRO A C 1
ATOM 1860 O O . PRO A 1 238 ? 32.187 0.267 -38.342 1.00 94.88 238 PRO A O 1
ATOM 1863 N N . PHE A 1 239 ? 30.226 0.231 -37.256 1.00 96.69 239 PHE A N 1
ATOM 1864 C CA . PHE A 1 239 ? 29.434 0.905 -38.285 1.00 96.69 239 PHE A CA 1
ATOM 1865 C C . PHE A 1 239 ? 29.359 2.412 -38.017 1.00 96.69 239 PHE A C 1
ATOM 1867 O O . PHE A 1 239 ? 29.628 2.895 -36.916 1.00 96.69 239 PHE A O 1
ATOM 1874 N N . GLY A 1 240 ? 28.974 3.175 -39.036 1.00 96.56 240 GLY A N 1
ATOM 1875 C CA . GLY A 1 240 ? 28.838 4.623 -38.943 1.00 96.56 240 GLY A CA 1
ATOM 1876 C C . GLY A 1 240 ? 27.688 5.075 -38.044 1.00 96.56 240 GLY A C 1
ATOM 1877 O O . GLY A 1 240 ? 27.725 6.200 -37.557 1.00 96.56 240 GLY A O 1
ATOM 1878 N N . ALA A 1 241 ? 26.697 4.214 -37.783 1.00 97.75 241 ALA A N 1
ATOM 1879 C CA . ALA A 1 241 ? 25.561 4.531 -36.921 1.00 97.75 241 ALA A CA 1
ATOM 1880 C C . ALA A 1 241 ? 24.979 3.304 -36.201 1.00 97.75 241 ALA A C 1
ATOM 1882 O O . ALA A 1 241 ? 24.840 2.232 -36.793 1.00 97.75 241 ALA A O 1
ATOM 1883 N N . THR A 1 242 ? 24.481 3.489 -34.974 1.00 97.94 242 THR A N 1
ATOM 1884 C CA . THR A 1 242 ? 23.678 2.465 -34.276 1.00 97.94 242 THR A CA 1
ATOM 1885 C C . THR A 1 242 ? 22.401 2.099 -35.042 1.00 97.94 242 THR A C 1
ATOM 1887 O O . THR A 1 242 ? 21.976 0.944 -35.045 1.00 97.94 242 THR A O 1
ATOM 1890 N N . THR A 1 243 ? 21.800 3.043 -35.774 1.00 98.31 243 THR A N 1
ATOM 1891 C CA . THR A 1 243 ? 20.626 2.763 -36.617 1.00 98.31 243 THR A CA 1
ATOM 1892 C C . THR A 1 243 ? 20.925 1.799 -37.765 1.00 98.31 243 THR A C 1
ATOM 1894 O O . THR A 1 243 ? 20.015 1.088 -38.185 1.00 98.31 243 THR A O 1
ATOM 1897 N N . THR A 1 244 ? 22.178 1.701 -38.224 1.00 98.56 244 THR A N 1
ATOM 1898 C CA . THR A 1 244 ? 22.617 0.662 -39.172 1.00 98.5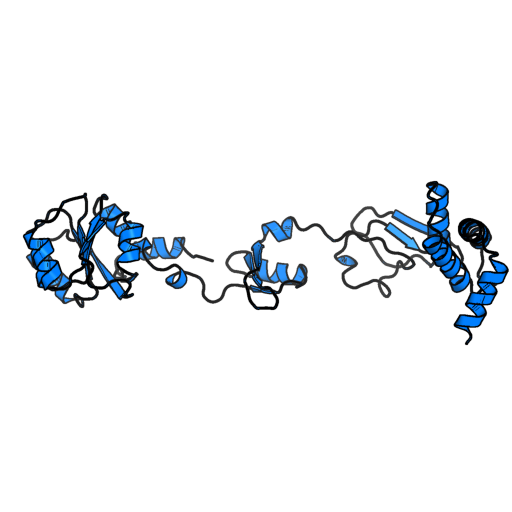6 244 TH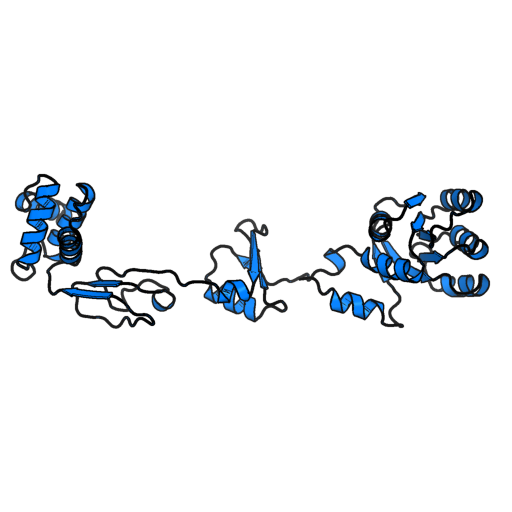R A CA 1
ATOM 1899 C C . THR A 1 244 ? 22.524 -0.721 -38.541 1.00 98.56 244 THR A C 1
ATOM 1901 O O . THR A 1 244 ? 22.032 -1.648 -39.176 1.00 98.56 244 THR A O 1
ATOM 1904 N N . ILE A 1 245 ? 22.921 -0.857 -37.273 1.00 98.38 245 ILE A N 1
ATOM 1905 C CA . ILE A 1 245 ? 22.821 -2.118 -36.526 1.00 98.38 245 ILE A CA 1
ATOM 1906 C C . ILE A 1 245 ? 21.350 -2.505 -36.333 1.00 98.38 245 ILE A C 1
ATOM 1908 O O . ILE A 1 245 ? 20.976 -3.650 -36.563 1.00 98.38 245 ILE A O 1
ATOM 1912 N N . ILE A 1 246 ? 20.493 -1.541 -35.979 1.00 98.19 246 ILE A N 1
ATOM 1913 C CA . ILE A 1 246 ? 19.046 -1.775 -35.836 1.00 98.19 246 ILE A CA 1
ATOM 1914 C C . ILE A 1 246 ? 18.425 -2.199 -37.175 1.00 98.19 246 ILE A C 1
ATOM 1916 O O . ILE A 1 246 ? 17.605 -3.114 -37.216 1.00 98.19 246 ILE A O 1
ATOM 1920 N N . ALA A 1 247 ? 18.805 -1.557 -38.279 1.00 98.12 247 ALA A N 1
ATOM 1921 C CA . ALA A 1 247 ? 18.332 -1.930 -39.608 1.00 98.12 247 ALA A CA 1
ATOM 1922 C C . ALA A 1 247 ? 18.778 -3.348 -39.997 1.00 98.12 247 ALA A C 1
ATOM 1924 O O . ALA A 1 247 ? 17.978 -4.118 -40.526 1.00 98.12 247 ALA A O 1
ATOM 1925 N N . ASP A 1 248 ? 20.017 -3.713 -39.672 1.00 98.06 248 ASP A N 1
ATOM 1926 C CA . ASP A 1 248 ? 20.538 -5.061 -39.880 1.00 98.06 248 ASP A CA 1
ATOM 1927 C C . ASP A 1 248 ? 19.802 -6.109 -39.024 1.00 98.06 248 ASP A C 1
ATOM 1929 O O . ASP A 1 248 ? 19.467 -7.178 -39.532 1.00 98.06 248 ASP A O 1
ATOM 1933 N N . GLU A 1 249 ? 19.460 -5.800 -37.766 1.00 97.44 249 GLU A N 1
ATOM 1934 C CA . GLU A 1 249 ? 18.603 -6.653 -36.924 1.00 97.44 249 GLU A CA 1
ATOM 1935 C C . GLU A 1 249 ? 17.227 -6.873 -37.558 1.00 97.44 249 GLU A C 1
ATOM 1937 O O . GLU A 1 249 ? 16.768 -8.015 -37.646 1.00 97.44 249 GLU A O 1
ATOM 1942 N N . LEU A 1 250 ? 16.574 -5.799 -38.017 1.00 97.94 250 LEU A N 1
ATOM 1943 C CA . LEU A 1 250 ? 15.267 -5.881 -38.669 1.00 97.94 250 LEU A CA 1
ATOM 1944 C C . LEU A 1 250 ? 15.336 -6.763 -39.918 1.00 97.94 250 LEU A C 1
ATOM 1946 O O . LEU A 1 250 ? 14.531 -7.683 -40.068 1.00 97.94 250 LEU A O 1
ATOM 1950 N N . LEU A 1 251 ? 16.328 -6.527 -40.779 1.00 96.56 251 LEU A N 1
ATOM 1951 C CA . LEU A 1 251 ? 16.520 -7.298 -42.001 1.00 96.56 251 LEU A CA 1
ATOM 1952 C C . LEU A 1 251 ? 16.815 -8.775 -41.698 1.00 96.56 251 LEU A C 1
ATOM 1954 O O . LEU A 1 251 ? 16.192 -9.654 -42.290 1.00 96.56 251 LEU A O 1
ATOM 1958 N N . THR A 1 252 ? 17.707 -9.053 -40.744 1.00 96.56 252 THR A N 1
ATOM 1959 C CA . THR A 1 252 ? 18.084 -10.415 -40.325 1.00 96.56 252 THR A CA 1
ATOM 1960 C C . THR A 1 252 ? 16.888 -11.201 -39.788 1.00 96.56 252 THR A C 1
ATOM 1962 O O . THR A 1 252 ? 16.755 -12.396 -40.055 1.00 96.56 252 THR A O 1
ATOM 1965 N N . HIS A 1 253 ? 15.977 -10.530 -39.083 1.00 97.44 253 HIS A N 1
ATOM 1966 C CA . HIS A 1 253 ? 14.758 -11.137 -38.548 1.00 97.44 253 HIS A CA 1
ATOM 1967 C C . HIS A 1 253 ? 13.563 -11.073 -39.515 1.00 97.44 253 HIS A C 1
ATOM 1969 O O . HIS A 1 253 ? 12.446 -11.415 -39.126 1.00 97.44 253 HIS A O 1
ATOM 1975 N N . ASN A 1 254 ? 13.776 -10.681 -40.778 1.00 97.31 254 ASN A N 1
ATOM 1976 C CA . ASN A 1 254 ? 12.735 -10.523 -41.801 1.00 97.31 254 ASN A CA 1
ATOM 1977 C C . ASN A 1 254 ? 11.594 -9.574 -41.381 1.00 97.31 254 ASN A C 1
ATOM 1979 O O . ASN A 1 254 ? 10.440 -9.746 -41.781 1.00 97.31 254 ASN A O 1
ATOM 1983 N N . VAL A 1 255 ? 11.907 -8.556 -40.578 1.00 98.00 255 VAL A N 1
ATOM 1984 C CA . VAL A 1 255 ? 10.969 -7.515 -40.157 1.00 98.00 255 VAL A CA 1
ATOM 1985 C C . VAL A 1 255 ? 11.111 -6.317 -41.089 1.00 98.00 255 VAL A C 1
ATOM 1987 O O . VAL A 1 255 ? 12.144 -5.654 -41.127 1.00 98.00 255 VAL A O 1
ATOM 1990 N N . THR A 1 256 ? 10.052 -6.010 -41.839 1.00 96.94 256 THR A N 1
ATOM 1991 C CA . THR A 1 256 ? 10.008 -4.797 -42.669 1.00 96.94 256 THR A CA 1
ATOM 1992 C C . THR A 1 256 ? 9.450 -3.639 -41.835 1.00 96.94 256 THR A C 1
ATOM 1994 O O . THR A 1 256 ? 8.303 -3.738 -41.391 1.00 96.94 256 THR A O 1
ATOM 1997 N N . PRO A 1 257 ? 10.215 -2.557 -41.589 1.00 97.25 257 PRO A N 1
ATOM 1998 C CA . PRO A 1 257 ? 9.703 -1.402 -40.860 1.00 97.25 257 PRO A CA 1
ATOM 1999 C C . PRO A 1 257 ? 8.629 -0.674 -41.673 1.00 97.25 257 PRO A C 1
ATOM 2001 O O . PRO A 1 257 ? 8.605 -0.737 -42.902 1.00 97.25 257 PRO A O 1
ATOM 2004 N N . ASP A 1 258 ? 7.754 0.072 -40.998 1.00 97.75 258 ASP A N 1
ATOM 2005 C CA . ASP A 1 258 ? 6.883 1.003 -41.710 1.00 97.75 258 ASP A CA 1
ATOM 2006 C C . ASP A 1 258 ? 7.688 2.172 -42.309 1.00 97.75 258 ASP A C 1
ATOM 2008 O O . ASP A 1 258 ? 8.847 2.417 -41.959 1.00 97.75 258 ASP A O 1
ATOM 2012 N N . LYS A 1 259 ? 7.056 2.939 -43.205 1.00 97.75 259 LYS A N 1
ATOM 2013 C CA . LYS A 1 259 ? 7.706 4.070 -43.879 1.00 97.75 259 LYS A CA 1
ATOM 2014 C C . LYS A 1 259 ? 8.297 5.098 -42.904 1.00 97.75 259 LYS A C 1
ATOM 2016 O O . LYS A 1 259 ? 9.334 5.677 -43.205 1.00 97.75 259 LYS A O 1
ATOM 2021 N N . LYS A 1 260 ? 7.658 5.367 -41.760 1.00 97.88 260 LYS A N 1
ATOM 2022 C CA . LYS A 1 260 ? 8.132 6.390 -40.812 1.00 97.88 260 LYS A CA 1
ATOM 2023 C C . LYS A 1 260 ? 9.366 5.904 -40.062 1.00 97.88 260 LYS A C 1
ATOM 2025 O O . LYS A 1 260 ? 10.330 6.655 -39.950 1.00 97.88 260 LYS A O 1
ATOM 2030 N N . ILE A 1 261 ? 9.348 4.658 -39.596 1.00 98.00 261 ILE A N 1
ATOM 2031 C CA . ILE A 1 261 ? 10.489 4.019 -38.937 1.00 98.00 261 ILE A CA 1
ATOM 2032 C C . ILE A 1 261 ? 11.654 3.906 -39.921 1.00 98.00 261 ILE A C 1
ATOM 2034 O O . ILE A 1 261 ? 12.773 4.269 -39.572 1.00 98.00 261 ILE A O 1
ATOM 2038 N N . ALA A 1 262 ? 11.392 3.490 -41.164 1.00 98.19 262 ALA A N 1
ATOM 2039 C CA . ALA A 1 262 ? 12.417 3.390 -42.197 1.00 98.19 262 ALA A CA 1
ATOM 2040 C C . ALA A 1 262 ? 13.119 4.737 -42.438 1.00 98.19 262 ALA A C 1
ATOM 2042 O O . ALA A 1 262 ? 14.346 4.810 -42.422 1.00 98.19 262 ALA A O 1
ATOM 2043 N N . LEU A 1 263 ? 12.342 5.818 -42.578 1.00 97.81 263 LEU A N 1
ATOM 2044 C CA . LEU A 1 263 ? 12.873 7.174 -42.733 1.00 97.81 263 LEU A CA 1
ATOM 2045 C C . LEU A 1 263 ? 13.644 7.654 -41.497 1.00 97.81 263 LEU A C 1
ATOM 2047 O O . LEU A 1 263 ? 14.677 8.305 -41.650 1.00 97.81 263 LEU A O 1
ATOM 2051 N N . LEU A 1 264 ? 13.173 7.341 -40.287 1.00 97.88 264 LEU A N 1
ATOM 2052 C CA . LEU A 1 264 ? 13.855 7.714 -39.046 1.00 97.88 264 LEU A CA 1
ATOM 2053 C C . LEU A 1 264 ? 15.215 7.015 -38.927 1.00 97.88 264 LEU A C 1
ATOM 2055 O O . LEU A 1 264 ? 16.221 7.674 -38.671 1.00 97.88 264 LEU A O 1
ATOM 2059 N N . LEU A 1 265 ? 15.257 5.702 -39.170 1.00 98.19 265 LEU A N 1
ATOM 2060 C CA . LEU A 1 265 ? 16.498 4.928 -39.146 1.00 98.19 265 LEU A CA 1
ATOM 2061 C C . LEU A 1 265 ? 17.470 5.422 -40.222 1.00 98.19 265 LEU A C 1
ATOM 2063 O O . LEU A 1 265 ? 18.629 5.688 -39.908 1.00 98.19 265 LEU A O 1
ATOM 2067 N N . ALA A 1 266 ? 16.984 5.630 -41.451 1.00 98.25 266 ALA A N 1
ATOM 2068 C CA . ALA A 1 266 ? 17.766 6.188 -42.553 1.00 98.25 266 ALA A CA 1
ATOM 2069 C C . ALA A 1 266 ? 18.345 7.567 -42.202 1.00 98.25 266 ALA A C 1
ATOM 2071 O O . ALA A 1 266 ? 19.520 7.825 -42.452 1.00 98.25 266 ALA A O 1
ATOM 2072 N N . SER A 1 267 ? 17.552 8.432 -41.562 1.00 97.81 267 SER A N 1
ATOM 2073 C CA . SER A 1 267 ? 18.019 9.744 -41.096 1.00 97.81 267 SER A CA 1
ATOM 2074 C C . SER A 1 267 ? 19.130 9.607 -40.057 1.00 97.81 267 SER A C 1
ATOM 2076 O O . SER A 1 267 ? 20.131 10.312 -40.151 1.00 97.81 267 SER A O 1
ATOM 2078 N N . GLY A 1 268 ? 18.997 8.674 -39.108 1.00 97.50 268 GLY A N 1
ATOM 2079 C CA . GLY A 1 268 ? 20.043 8.389 -38.124 1.00 97.50 268 GLY A CA 1
ATOM 2080 C C . GLY A 1 268 ? 21.353 7.935 -38.773 1.00 97.50 268 GLY A C 1
ATOM 2081 O O . GLY A 1 268 ? 22.414 8.421 -38.389 1.00 97.50 268 GLY A O 1
ATOM 2082 N N . ILE A 1 269 ? 21.281 7.092 -39.816 1.00 98.38 269 ILE A N 1
ATOM 2083 C CA . ILE A 1 269 ? 22.469 6.675 -40.581 1.00 98.38 269 ILE A CA 1
ATOM 2084 C C . ILE A 1 269 ? 23.112 7.896 -41.243 1.00 98.38 269 ILE A C 1
ATOM 2086 O O . ILE A 1 269 ? 24.305 8.140 -41.079 1.00 98.38 269 ILE A O 1
ATOM 2090 N N . ILE A 1 270 ? 22.322 8.697 -41.961 1.00 97.88 270 ILE A N 1
ATOM 2091 C CA . ILE A 1 270 ? 22.807 9.881 -42.682 1.00 97.88 270 ILE A CA 1
ATOM 2092 C C . ILE A 1 270 ? 23.470 10.885 -41.729 1.00 97.88 270 ILE A C 1
ATOM 2094 O O . ILE A 1 270 ? 24.534 11.409 -42.047 1.00 97.88 270 ILE A O 1
ATOM 2098 N N . VAL A 1 271 ? 22.865 11.166 -40.573 1.00 96.75 271 VAL A N 1
ATOM 2099 C CA . VAL A 1 271 ? 23.384 12.168 -39.629 1.00 96.75 271 VAL A CA 1
ATOM 2100 C C . VAL A 1 271 ? 24.662 11.681 -38.942 1.00 96.75 271 VAL A C 1
ATOM 2102 O O . VAL A 1 271 ? 25.657 12.406 -38.952 1.00 96.75 271 VAL A O 1
ATOM 2105 N N . ASN A 1 272 ? 24.685 10.453 -38.412 1.00 96.50 272 ASN A N 1
ATOM 2106 C CA . ASN A 1 272 ? 25.859 9.926 -37.700 1.00 96.50 272 ASN A CA 1
ATOM 2107 C C . ASN A 1 272 ? 27.068 9.690 -38.623 1.00 96.50 272 ASN A C 1
ATOM 2109 O O . ASN A 1 272 ? 28.214 9.860 -38.209 1.00 96.50 272 ASN A O 1
ATOM 2113 N N . THR A 1 273 ? 26.828 9.411 -39.906 1.00 96.81 273 THR A N 1
ATOM 2114 C CA . THR A 1 273 ? 27.880 9.307 -40.936 1.00 96.81 273 THR A CA 1
ATOM 2115 C C . THR A 1 273 ? 28.347 10.665 -41.485 1.00 96.81 273 THR A C 1
ATOM 2117 O O . THR A 1 273 ? 29.088 10.715 -42.469 1.00 96.81 273 THR A O 1
ATOM 2120 N N . LEU A 1 274 ? 27.921 11.784 -40.883 1.00 94.94 274 LEU A N 1
ATOM 2121 C CA . LEU A 1 274 ? 28.202 13.152 -41.339 1.00 94.94 274 LEU A CA 1
ATOM 2122 C C . LEU A 1 274 ? 27.795 13.399 -42.800 1.00 94.94 274 LEU A C 1
ATOM 2124 O O . LEU A 1 274 ? 28.538 13.996 -43.581 1.00 94.94 274 LEU A O 1
ATOM 2128 N N . PHE A 1 275 ? 26.582 12.978 -43.156 1.00 95.38 275 PHE A N 1
ATOM 2129 C CA . PHE A 1 275 ? 26.027 13.050 -44.509 1.00 95.38 275 PHE A CA 1
ATOM 2130 C C . PHE A 1 275 ? 26.821 12.208 -45.515 1.00 95.38 275 PHE A C 1
ATOM 2132 O O . PHE A 1 275 ? 27.132 12.678 -46.612 1.00 95.38 275 PHE A O 1
ATOM 2139 N N . LEU A 1 276 ? 27.111 10.956 -45.138 1.00 95.38 276 LEU A N 1
ATOM 2140 C CA . LEU A 1 276 ? 27.803 9.958 -45.959 1.00 95.38 276 LEU A CA 1
ATOM 2141 C C . LEU A 1 276 ? 29.264 10.319 -46.285 1.00 95.38 276 LEU A C 1
ATOM 2143 O O . LEU A 1 276 ? 29.742 10.090 -47.399 1.00 95.38 276 LEU A O 1
ATOM 2147 N N . GLN A 1 277 ? 29.990 10.894 -45.320 1.00 94.75 277 GLN A N 1
ATOM 2148 C CA . GLN A 1 277 ? 31.427 11.137 -45.471 1.00 94.75 277 GLN A CA 1
ATOM 2149 C C . GLN A 1 277 ? 32.196 9.806 -45.541 1.00 94.75 277 GLN A C 1
ATOM 2151 O O . GLN A 1 277 ? 31.964 8.939 -44.688 1.00 94.75 277 GLN A O 1
ATOM 2156 N N . PRO A 1 278 ? 33.123 9.619 -46.501 1.00 93.62 278 PRO A N 1
ATOM 2157 C CA . PRO A 1 278 ? 33.836 8.351 -46.681 1.00 93.62 278 PRO A CA 1
ATOM 2158 C C . PRO A 1 278 ? 34.561 7.849 -45.426 1.00 93.62 278 PRO A C 1
ATOM 2160 O O . PRO A 1 278 ? 34.621 6.647 -45.193 1.00 93.62 278 PRO A O 1
ATOM 2163 N N . GLU A 1 279 ? 35.074 8.748 -44.583 1.00 93.56 279 GLU A N 1
ATOM 2164 C CA . GLU A 1 279 ? 35.808 8.401 -43.359 1.00 93.56 279 GLU A CA 1
ATOM 2165 C C . GLU A 1 279 ? 34.895 7.927 -42.216 1.00 93.56 279 GLU A C 1
ATOM 2167 O O . GLU A 1 279 ? 35.378 7.401 -41.212 1.00 93.56 279 GLU A O 1
ATOM 2172 N N . LYS A 1 280 ? 33.583 8.153 -42.340 1.00 93.19 280 LYS A N 1
ATOM 2173 C CA . LYS A 1 280 ? 32.561 7.868 -41.321 1.00 93.19 280 LYS A CA 1
ATOM 2174 C C . LYS A 1 280 ? 31.517 6.853 -41.773 1.00 93.19 280 LYS A C 1
ATOM 2176 O O . LYS A 1 280 ? 30.667 6.478 -40.973 1.00 93.19 280 LYS A O 1
ATOM 2181 N N . THR A 1 281 ? 31.577 6.416 -43.027 1.00 97.19 281 THR A N 1
ATOM 2182 C CA . THR A 1 281 ? 30.552 5.572 -43.646 1.00 97.19 281 THR A CA 1
ATOM 2183 C C . THR A 1 281 ? 31.136 4.216 -44.004 1.00 97.19 281 THR A C 1
ATOM 2185 O O . THR A 1 281 ? 32.051 4.118 -44.820 1.00 97.19 281 THR A O 1
ATOM 2188 N N . SER A 1 282 ? 30.596 3.154 -43.417 1.00 97.19 282 SER A N 1
ATOM 2189 C CA . SER A 1 282 ? 30.905 1.779 -43.800 1.00 97.19 282 SER A CA 1
ATOM 2190 C C . SER A 1 282 ? 30.046 1.323 -44.983 1.00 97.19 282 SER A C 1
ATOM 2192 O O . SER A 1 282 ? 29.001 1.895 -45.300 1.00 97.19 282 SER A O 1
ATOM 2194 N N . SER A 1 283 ? 30.448 0.225 -45.622 1.00 97.19 283 SER A N 1
ATOM 2195 C CA . SER A 1 283 ? 29.635 -0.421 -46.658 1.00 97.19 283 SER A CA 1
ATOM 2196 C C . SER A 1 283 ? 28.296 -0.947 -46.123 1.00 97.19 283 SER A C 1
ATOM 2198 O O . SER A 1 283 ? 27.320 -0.997 -46.872 1.00 97.19 283 SER A O 1
ATOM 2200 N N . TYR A 1 284 ? 28.226 -1.305 -44.835 1.00 97.25 284 TYR A N 1
ATOM 2201 C CA . TYR A 1 284 ? 26.986 -1.729 -44.183 1.00 97.25 284 TYR A CA 1
ATOM 2202 C C . TYR A 1 284 ? 26.009 -0.565 -44.015 1.00 97.25 284 TYR A C 1
ATOM 2204 O O . TYR A 1 284 ? 24.818 -0.756 -44.249 1.00 97.25 284 TYR A O 1
ATOM 2212 N N . ASP A 1 285 ? 26.504 0.638 -43.703 1.00 98.31 285 ASP A N 1
ATOM 2213 C CA . ASP A 1 285 ? 25.672 1.844 -43.609 1.00 98.31 285 ASP A CA 1
ATOM 2214 C C . ASP A 1 285 ? 24.972 2.124 -44.942 1.00 98.31 285 ASP A C 1
ATOM 2216 O O . ASP A 1 285 ? 23.758 2.305 -44.970 1.00 98.31 285 ASP A O 1
ATOM 2220 N N . ILE A 1 286 ? 25.712 2.073 -46.059 1.00 98.00 286 ILE A N 1
ATOM 2221 C CA . ILE A 1 286 ? 25.144 2.259 -47.405 1.00 98.00 286 ILE A CA 1
ATOM 2222 C C . ILE A 1 286 ? 24.112 1.175 -47.723 1.00 98.00 286 ILE A C 1
ATOM 2224 O O . ILE A 1 286 ? 22.994 1.497 -48.117 1.00 98.00 286 ILE A O 1
ATOM 2228 N N . LYS A 1 287 ? 24.446 -0.100 -47.494 1.00 98.06 287 LYS A N 1
ATOM 2229 C CA . LYS A 1 287 ? 23.543 -1.223 -47.775 1.00 98.06 287 LYS A CA 1
ATOM 2230 C C . LYS A 1 287 ? 22.229 -1.119 -46.992 1.00 98.06 287 LYS A C 1
ATOM 2232 O O . LYS A 1 287 ? 21.156 -1.353 -47.546 1.00 98.06 287 LYS A O 1
ATOM 2237 N N . MET A 1 288 ? 22.302 -0.798 -45.699 1.00 98.38 288 MET A N 1
ATOM 2238 C CA . MET A 1 288 ? 21.107 -0.638 -44.866 1.00 98.38 288 MET A CA 1
ATOM 2239 C C . MET A 1 288 ? 20.320 0.609 -45.253 1.00 98.38 288 MET A C 1
ATOM 2241 O O . MET A 1 288 ? 19.094 0.557 -45.307 1.00 98.38 288 MET A O 1
ATOM 2245 N N . LEU A 1 289 ? 21.002 1.707 -45.577 1.00 98.12 289 LEU A N 1
ATOM 2246 C CA . LEU A 1 289 ? 20.360 2.932 -46.032 1.00 98.12 289 LEU A CA 1
ATOM 2247 C C . LEU A 1 289 ? 19.589 2.725 -47.342 1.00 98.12 289 LEU A C 1
ATOM 2249 O O . LEU A 1 289 ? 18.432 3.128 -47.429 1.00 98.12 289 LEU A O 1
ATOM 2253 N N . GLU A 1 290 ? 20.184 2.053 -48.330 1.00 98.00 290 GLU A N 1
ATOM 2254 C CA . GLU A 1 290 ? 19.520 1.694 -49.590 1.00 98.00 290 GLU A CA 1
ATOM 2255 C C . GLU A 1 290 ? 18.258 0.864 -49.342 1.00 98.00 290 GLU A C 1
ATOM 2257 O O . GLU A 1 290 ? 17.191 1.167 -49.883 1.00 98.00 290 GLU A O 1
ATOM 2262 N N . TRP A 1 291 ? 18.353 -0.146 -48.474 1.00 98.19 291 TRP A N 1
ATOM 2263 C CA . TRP A 1 291 ? 17.206 -0.964 -48.097 1.00 98.19 291 TRP A CA 1
ATOM 2264 C C . TRP A 1 291 ? 16.099 -0.130 -47.432 1.00 98.19 291 TRP A C 1
ATOM 2266 O O . TRP A 1 291 ? 14.955 -0.164 -47.888 1.00 98.19 291 TRP A O 1
ATOM 2276 N N . LEU A 1 292 ? 16.421 0.679 -46.419 1.00 98.38 292 LEU A N 1
ATOM 2277 C CA . LEU A 1 292 ? 15.450 1.529 -45.719 1.00 98.38 292 LEU A CA 1
ATOM 2278 C C . LEU A 1 292 ? 14.787 2.551 -46.659 1.00 98.38 292 LEU A C 1
ATOM 2280 O O . LEU A 1 292 ? 13.571 2.750 -46.620 1.00 98.38 292 LEU A O 1
ATOM 2284 N N . CYS A 1 293 ? 15.565 3.179 -47.539 1.00 97.81 293 CYS A N 1
ATOM 2285 C CA . CYS A 1 293 ? 15.057 4.124 -48.530 1.00 97.81 293 CYS A CA 1
ATOM 2286 C C . CYS A 1 293 ? 14.161 3.440 -49.574 1.00 97.81 293 CYS A C 1
ATOM 2288 O O . CYS A 1 293 ? 13.146 4.024 -49.968 1.00 97.81 293 CYS A O 1
ATOM 2290 N N . SER A 1 294 ? 14.455 2.188 -49.949 1.00 97.56 294 SER A N 1
ATOM 2291 C CA . SER A 1 294 ? 13.586 1.394 -50.828 1.00 97.56 294 SER A CA 1
ATOM 2292 C C . SER A 1 294 ? 12.215 1.123 -50.196 1.00 97.56 294 SER A C 1
ATOM 2294 O O . SER A 1 294 ? 11.196 1.289 -50.860 1.00 97.56 294 SER A O 1
ATOM 2296 N N . VAL A 1 295 ? 12.159 0.835 -48.888 1.00 96.81 295 VAL A N 1
ATOM 2297 C CA . VAL A 1 295 ? 10.896 0.656 -48.143 1.00 96.81 295 VAL A CA 1
ATOM 2298 C C . VAL A 1 295 ? 10.054 1.938 -48.160 1.00 96.81 295 VAL A C 1
ATOM 2300 O O . VAL A 1 295 ? 8.826 1.897 -48.246 1.00 96.81 295 VAL A O 1
ATOM 2303 N N . ALA A 1 296 ? 10.706 3.099 -48.108 1.00 95.25 296 ALA A N 1
ATOM 2304 C CA . ALA A 1 296 ? 10.044 4.397 -48.133 1.00 95.25 296 ALA A CA 1
ATOM 2305 C C . ALA A 1 296 ? 9.768 4.946 -49.551 1.00 95.25 296 ALA A C 1
ATOM 2307 O O . ALA A 1 296 ? 9.088 5.978 -49.665 1.00 95.25 296 ALA A O 1
ATOM 2308 N N . ASN A 1 297 ? 10.232 4.253 -50.602 1.00 96.50 297 ASN A N 1
ATOM 2309 C CA . ASN A 1 297 ? 10.227 4.681 -52.006 1.00 96.50 297 ASN A CA 1
ATOM 2310 C C . ASN A 1 297 ? 10.872 6.062 -52.214 1.00 96.50 297 ASN A C 1
ATOM 2312 O O . ASN A 1 297 ? 10.264 6.958 -52.804 1.00 96.50 297 ASN A O 1
ATOM 2316 N N . ILE A 1 298 ? 12.086 6.247 -51.693 1.00 96.38 298 ILE A N 1
ATOM 2317 C CA . ILE A 1 298 ? 12.874 7.475 -51.862 1.00 96.38 298 ILE A CA 1
ATOM 2318 C C . ILE A 1 298 ? 14.306 7.163 -52.304 1.00 96.38 298 ILE A C 1
ATOM 2320 O O . ILE A 1 298 ? 14.822 6.079 -52.046 1.00 96.38 298 ILE A O 1
ATOM 2324 N N . ASP A 1 299 ? 14.955 8.134 -52.942 1.00 97.00 299 ASP A N 1
ATOM 2325 C CA . ASP A 1 299 ? 16.389 8.087 -53.229 1.00 97.00 299 ASP A CA 1
ATOM 2326 C C . ASP A 1 299 ? 17.194 8.601 -52.024 1.00 97.00 299 ASP A C 1
ATOM 2328 O O . ASP A 1 299 ? 16.932 9.694 -51.508 1.00 97.00 299 ASP A O 1
ATOM 2332 N N . TYR A 1 300 ? 18.181 7.820 -51.580 1.00 95.00 300 TYR A N 1
ATOM 2333 C CA . TYR A 1 300 ? 18.951 8.142 -50.382 1.00 95.00 300 TYR A CA 1
ATOM 2334 C C . TYR A 1 300 ? 19.883 9.344 -50.587 1.00 95.00 300 TYR A C 1
ATOM 2336 O O . TYR A 1 300 ? 20.125 10.084 -49.634 1.00 95.00 300 TYR A O 1
ATOM 2344 N N . GLN A 1 301 ? 20.375 9.585 -51.811 1.00 94.69 301 GLN A N 1
ATOM 2345 C CA . GLN A 1 301 ? 21.250 10.728 -52.102 1.00 94.69 301 GLN A CA 1
ATOM 2346 C C . GLN A 1 301 ? 20.470 12.041 -52.009 1.00 94.69 301 GLN A C 1
ATOM 2348 O O . GLN A 1 301 ? 20.881 12.979 -51.322 1.00 94.69 301 GLN A O 1
ATOM 2353 N N . THR A 1 302 ? 19.296 12.079 -52.641 1.00 95.94 302 THR A N 1
ATOM 2354 C CA . THR A 1 302 ? 18.362 13.206 -52.562 1.00 95.94 302 THR A CA 1
ATOM 2355 C C . THR A 1 302 ? 17.937 13.460 -51.117 1.00 95.94 302 THR A C 1
ATOM 2357 O O . THR A 1 302 ? 17.934 14.606 -50.666 1.00 95.94 302 THR A O 1
ATOM 2360 N N . PHE A 1 303 ? 17.626 12.404 -50.363 1.00 95.88 303 PHE A N 1
ATOM 2361 C CA . PHE A 1 303 ? 17.224 12.530 -48.964 1.00 95.88 303 PHE A CA 1
ATOM 2362 C C . PHE A 1 303 ? 18.356 13.052 -48.068 1.00 95.88 303 PHE A C 1
ATOM 2364 O O . PHE A 1 303 ? 18.135 13.961 -47.268 1.00 95.88 303 PHE A O 1
ATOM 2371 N N . ALA A 1 304 ? 19.587 12.566 -48.252 1.00 95.62 304 ALA A N 1
ATOM 2372 C CA . ALA A 1 304 ? 20.749 13.060 -47.518 1.00 95.62 304 ALA A CA 1
ATOM 2373 C C . ALA A 1 304 ? 20.999 14.555 -47.764 1.00 95.62 304 ALA A C 1
ATOM 2375 O O . ALA A 1 304 ? 21.261 15.298 -46.816 1.00 95.62 304 ALA A O 1
ATOM 2376 N N . LEU A 1 305 ? 20.853 15.021 -49.010 1.00 95.25 305 LEU A N 1
ATOM 2377 C CA . LEU A 1 305 ? 20.939 16.445 -49.347 1.00 95.25 305 LEU A CA 1
ATOM 2378 C C . LEU A 1 305 ? 19.828 17.267 -48.681 1.00 95.25 305 LEU A C 1
ATOM 2380 O O . LEU A 1 305 ? 20.101 18.352 -48.168 1.00 95.25 305 LEU A O 1
ATOM 2384 N N . GLN A 1 306 ? 18.593 16.757 -48.647 1.00 94.81 306 GLN A N 1
ATOM 2385 C CA . GLN A 1 306 ? 17.477 17.424 -47.970 1.00 94.81 306 GLN A CA 1
ATOM 2386 C C . GLN A 1 306 ? 17.745 17.594 -46.471 1.00 94.81 306 GLN A C 1
ATOM 2388 O O . GLN A 1 306 ? 17.621 18.706 -45.961 1.00 94.81 306 GLN A O 1
ATOM 2393 N N . ILE A 1 307 ? 18.173 16.531 -45.780 1.00 94.38 307 ILE A N 1
ATOM 2394 C CA . ILE A 1 307 ? 18.528 16.601 -44.353 1.00 94.38 307 ILE A CA 1
ATOM 2395 C C . ILE A 1 307 ? 19.688 17.583 -44.144 1.00 94.38 307 ILE A C 1
ATOM 2397 O O . ILE A 1 307 ? 19.618 18.441 -43.266 1.00 94.38 307 ILE A O 1
ATOM 2401 N N . LYS A 1 308 ? 20.736 17.507 -44.975 1.00 93.69 308 LYS A N 1
ATOM 2402 C CA . LYS A 1 308 ? 21.902 18.397 -44.890 1.00 93.69 308 LYS A CA 1
ATOM 2403 C C . LYS A 1 308 ? 21.528 19.870 -45.016 1.00 93.69 308 LYS A C 1
ATOM 2405 O O . LYS A 1 308 ? 22.086 20.696 -44.296 1.00 93.69 308 LYS A O 1
ATOM 2410 N N . ASN A 1 309 ? 20.602 20.198 -45.911 1.00 93.56 309 ASN A N 1
ATOM 2411 C CA . ASN A 1 309 ? 20.144 21.570 -46.103 1.00 93.56 309 ASN A CA 1
ATOM 2412 C C . ASN A 1 309 ? 19.324 22.082 -44.914 1.00 93.56 309 ASN A C 1
ATOM 2414 O O . ASN A 1 309 ? 19.405 23.264 -44.625 1.00 93.56 309 ASN A O 1
ATOM 2418 N N . ILE A 1 310 ? 18.577 21.213 -44.227 1.00 92.00 310 ILE A N 1
ATOM 2419 C CA . ILE A 1 310 ? 17.770 21.581 -43.051 1.00 92.00 310 ILE A CA 1
ATOM 2420 C C . ILE A 1 310 ? 18.640 21.766 -41.801 1.00 92.00 310 ILE A C 1
ATOM 2422 O O . ILE A 1 310 ? 18.380 22.651 -40.998 1.00 92.00 310 ILE A O 1
ATOM 2426 N N . ILE A 1 311 ? 19.657 20.922 -41.606 1.00 88.44 311 ILE A N 1
ATOM 2427 C CA . ILE A 1 311 ? 20.507 20.978 -40.404 1.00 88.44 311 ILE A CA 1
ATOM 2428 C C . ILE A 1 311 ? 21.521 22.132 -40.473 1.00 88.44 311 ILE A C 1
ATOM 2430 O O . ILE A 1 311 ? 21.908 22.664 -39.438 1.00 88.44 311 ILE A O 1
ATOM 2434 N N . ASN A 1 312 ? 21.963 22.513 -41.677 1.00 79.94 312 ASN A N 1
ATOM 2435 C CA . ASN A 1 312 ? 22.932 23.600 -41.869 1.00 79.94 312 ASN A CA 1
ATOM 2436 C C . ASN A 1 312 ? 22.290 24.990 -42.072 1.00 79.94 312 ASN A C 1
ATOM 2438 O O . ASN A 1 312 ? 23.019 25.946 -42.341 1.00 79.94 312 ASN A O 1
ATOM 2442 N N . THR A 1 313 ? 20.961 25.099 -41.981 1.00 55.66 313 THR A N 1
ATOM 2443 C CA . THR A 1 313 ? 20.218 26.373 -41.884 1.00 55.66 313 THR A CA 1
ATOM 2444 C C . THR A 1 313 ? 19.945 26.734 -40.439 1.00 55.66 313 THR A C 1
ATOM 2446 O O . THR A 1 313 ? 20.111 27.927 -40.106 1.00 55.66 313 THR A O 1
#

Nearest PDB structures (foldseek):
  1wpn-assembly1_B  TM=6.859E-01  e=6.767E-11  Bacillus subtilis
  2iw4-assembly1_A  TM=7.264E-01  e=1.995E-10  Bacillus subtilis
  2haw-assembly1_B  TM=6.688E-01  e=1.310E-10  Bacillus subtilis
  1k23-assembly2_D  TM=6.771E-01  e=9.510E-10  Bacillus subtilis
  4rpa-assembly1_A  TM=6.858E-01  e=5.764E-09  Staphylococcus aureus

Secondary structure (DSSP, 8-state):
-B-HHHHHHHTT-TTS--EEEE-HHHHHHHTTPEEEE-SSTT--EEEEEEETTS-HHHHHHHHTTS-GGGEEEEESS-HHHHHHHHHHT-SEEEE-TT-PPPHHHHHHHHHTT-EEEE-SS-HHHHHHHHHTTS-GGGTB-SS--EEETT--HHHHHHHHHHSTTSEEEEE-TTS-EEEEEEHHHHHH-PPPEEEEES--SSSSSPTTGGGSEEEEEEESS---S---SS--EEEE--SS-HHHHHHHHHHHTT-PPPHHHHHHHHHHHHHHTTTT-TTT--HHHHHHHHHHHHHHT--HHHHHHHHHHHHT-

InterPro domains:
  IPR000644 CBS domain [PS51371] (140-202)
  IPR000644 CBS domain [SM00116] (143-191)
  IPR001667 DDH domain [PF01368] (159-269)
  IPR010766 DRTGG [PF07085] (27-130)
  IPR028979 HPr(Ser) kinase/phosphorylase-like, N-terminal domain superfamily [G3DSA:3.40.1390.20] (14-133)
  IPR028979 HPr(Ser) kinase/phosphorylase-like, N-terminal domain superfamily [SSF75138] (22-137)
  IPR038763 DHH phosphoesterase superfamily [SSF64182] (168-309)

Organism: Desulfurella acetivorans (NCBI:txid33002)

Radius of gyration: 38.78 Å; Cα contacts (8 Å, |Δi|>4): 528; chains: 1; bounding box: 76×41×103 Å